Protein AF-A0A1Z4EWU9-F1 (afdb_monomer_lite)

Secondary structure (DSSP, 8-state):
---------PPPPHHHHHHHHHHHHHTT--TT-EEE-TT-SSEEEHHHHHH---TTHHHHSPPPTTHHHHHHHHHHTT--S--HHHHHHHTTSS--HHHHHHHHTTTTT----HHHHHHGGGSPPHHHHHHHHHHHHHHTT-HHHHHHHHHTT---TT------PPPSSTT---TTS--HHHHHHHHT-HHHHHHHHHTT--TTPPPTTT---HHHHHHHTT-HHHHHHHH-----

Structure (mmCIF, N/CA/C/O backbone):
data_AF-A0A1Z4EWU9-F1
#
_entry.id   AF-A0A1Z4EWU9-F1
#
loop_
_atom_site.group_PDB
_atom_site.id
_atom_site.type_symbol
_atom_site.label_atom_id
_atom_site.label_alt_id
_atom_site.label_comp_id
_atom_site.label_asym_id
_atom_site.label_entity_id
_atom_site.label_seq_id
_atom_site.pdbx_PDB_ins_code
_atom_site.Cartn_x
_atom_site.Cartn_y
_atom_site.Cartn_z
_atom_site.occupancy
_atom_site.B_iso_or_equiv
_atom_site.auth_seq_id
_atom_site.auth_comp_id
_atom_site.auth_asym_id
_atom_site.auth_atom_id
_atom_site.pdbx_PDB_model_num
ATOM 1 N N . MET A 1 1 ? 10.507 -46.509 22.678 1.00 44.03 1 MET A N 1
ATOM 2 C CA . MET A 1 1 ? 9.508 -46.161 21.649 1.00 44.03 1 MET A CA 1
ATOM 3 C C . MET A 1 1 ? 8.524 -45.184 22.282 1.00 44.03 1 MET A C 1
ATOM 5 O O . MET A 1 1 ? 7.610 -45.613 22.966 1.00 44.03 1 MET A O 1
ATOM 9 N N . VAL A 1 2 ? 8.776 -43.880 22.162 1.00 38.41 2 VAL A N 1
ATOM 10 C CA . VAL A 1 2 ? 7.806 -42.835 22.521 1.00 38.41 2 VAL A CA 1
ATOM 11 C C . VAL A 1 2 ? 7.717 -41.952 21.288 1.00 38.41 2 VAL A C 1
ATOM 13 O O . VAL A 1 2 ? 8.631 -41.185 21.001 1.00 38.41 2 VAL A O 1
ATOM 16 N N . SER A 1 3 ? 6.673 -42.182 20.496 1.00 46.88 3 SER A N 1
ATOM 17 C CA . SER A 1 3 ? 6.265 -41.274 19.433 1.00 46.88 3 SER A CA 1
ATOM 18 C C . SER A 1 3 ? 5.640 -40.072 20.131 1.00 46.88 3 SER A C 1
ATOM 20 O O . SER A 1 3 ? 4.587 -40.187 20.754 1.00 46.88 3 SER A O 1
ATOM 22 N N . ALA A 1 4 ? 6.361 -38.955 20.140 1.00 45.62 4 ALA A N 1
ATOM 23 C CA . ALA A 1 4 ? 5.780 -37.673 20.485 1.00 45.62 4 ALA A CA 1
ATOM 24 C C . ALA A 1 4 ? 5.165 -37.116 19.200 1.00 45.62 4 ALA A C 1
ATOM 26 O O . ALA A 1 4 ? 5.874 -36.559 18.362 1.00 45.62 4 ALA A O 1
ATOM 27 N N . ASP A 1 5 ? 3.855 -37.302 19.047 1.00 48.62 5 ASP A N 1
ATOM 28 C CA . ASP A 1 5 ? 3.037 -36.493 18.151 1.00 48.62 5 ASP A CA 1
ATOM 29 C C . ASP A 1 5 ? 3.131 -35.040 18.627 1.00 48.62 5 ASP A C 1
ATOM 31 O O . ASP A 1 5 ? 2.384 -34.589 19.496 1.00 48.62 5 ASP A O 1
ATOM 35 N N . VAL A 1 6 ? 4.104 -34.303 18.091 1.00 49.16 6 VAL A N 1
ATOM 36 C CA . VAL A 1 6 ? 4.103 -32.845 18.169 1.00 49.16 6 VAL A CA 1
ATOM 37 C C . VAL A 1 6 ? 2.901 -32.396 17.338 1.00 49.16 6 VAL A C 1
ATOM 39 O O . VAL A 1 6 ? 2.889 -32.648 16.130 1.00 49.16 6 VAL A O 1
ATOM 42 N N . PRO A 1 7 ? 1.875 -31.759 17.929 1.00 47.25 7 PRO A N 1
ATOM 43 C CA . PRO A 1 7 ? 0.753 -31.276 17.151 1.00 47.25 7 PRO A CA 1
ATOM 44 C C . PRO A 1 7 ? 1.293 -30.233 16.179 1.00 47.25 7 PRO A C 1
ATOM 46 O O . PRO A 1 7 ? 1.759 -29.169 16.592 1.00 47.25 7 PRO A O 1
ATOM 49 N N . VAL A 1 8 ? 1.240 -30.533 14.882 1.00 54.16 8 VAL A N 1
ATOM 50 C CA . VAL A 1 8 ? 1.407 -29.516 13.848 1.00 54.16 8 VAL A CA 1
ATOM 51 C C . VAL A 1 8 ? 0.323 -28.478 14.123 1.00 54.16 8 VAL A C 1
ATOM 53 O O . VAL A 1 8 ? -0.868 -28.777 14.004 1.00 54.16 8 VAL A O 1
ATOM 56 N N . LEU A 1 9 ? 0.722 -27.286 14.577 1.00 54.59 9 LEU A N 1
ATOM 57 C CA . LEU A 1 9 ? -0.184 -26.158 14.771 1.00 54.59 9 LEU A CA 1
ATOM 58 C C . LEU A 1 9 ? -0.939 -25.959 13.456 1.00 54.59 9 LEU A C 1
ATOM 60 O O . LEU A 1 9 ? -0.354 -25.541 12.458 1.00 54.59 9 LEU A O 1
ATOM 64 N N . ARG A 1 10 ? -2.231 -26.307 13.432 1.00 63.75 10 ARG A N 1
ATOM 65 C CA . ARG A 1 10 ? -3.073 -26.037 12.267 1.00 63.75 10 ARG A CA 1
ATOM 66 C C . ARG A 1 10 ? -3.009 -24.538 11.996 1.00 63.75 10 ARG A C 1
ATOM 68 O O . ARG A 1 10 ? -3.238 -23.744 12.911 1.00 63.75 10 ARG A O 1
ATOM 75 N N . ALA A 1 11 ? -2.700 -24.172 10.753 1.00 71.06 11 ALA A N 1
ATOM 76 C CA . ALA A 1 11 ? -2.779 -22.788 10.314 1.00 71.06 11 ALA A CA 1
ATOM 77 C C . ALA A 1 11 ? -4.170 -22.243 10.673 1.00 71.06 11 ALA A C 1
ATOM 79 O O . ALA A 1 11 ? -5.185 -22.897 10.411 1.00 71.06 11 ALA A O 1
ATOM 80 N N . ARG A 1 12 ? -4.216 -21.087 11.344 1.00 83.94 12 ARG A N 1
ATOM 81 C CA . ARG A 1 12 ? -5.490 -20.463 11.710 1.00 83.94 12 ARG A CA 1
ATOM 82 C C . ARG A 1 12 ? -6.221 -20.063 10.436 1.00 83.94 12 ARG A C 1
ATOM 84 O O . ARG A 1 12 ? -5.617 -19.515 9.521 1.00 83.94 12 ARG A O 1
ATOM 91 N N . THR A 1 13 ? -7.518 -20.331 10.393 1.00 94.62 13 THR A N 1
ATOM 92 C CA . THR A 1 13 ? -8.375 -19.889 9.288 1.00 94.62 13 THR A CA 1
ATOM 93 C C . THR A 1 13 ? -8.629 -18.385 9.365 1.00 94.62 13 THR A C 1
ATOM 95 O O . THR A 1 13 ? -8.491 -17.769 10.431 1.00 94.62 13 THR A O 1
ATOM 98 N N . GLU A 1 14 ? -9.059 -17.801 8.247 1.00 95.25 14 GLU A N 1
ATOM 99 C CA . GLU A 1 14 ? -9.525 -16.414 8.200 1.00 95.25 14 GLU A CA 1
ATOM 100 C C . GLU A 1 14 ? -10.633 -16.175 9.229 1.00 95.25 14 GLU A C 1
ATOM 102 O O . GLU A 1 14 ? -10.524 -15.276 10.060 1.00 95.25 14 GLU A O 1
ATOM 107 N N . GLN A 1 15 ? -11.640 -17.055 9.258 1.00 96.25 15 GLN A N 1
ATOM 108 C CA . GLN A 1 15 ? -12.772 -16.963 10.179 1.00 96.25 15 GLN A CA 1
ATOM 109 C C . GLN A 1 15 ? -12.328 -16.929 11.646 1.00 96.25 15 GLN A C 1
ATOM 111 O O . GLN A 1 15 ? -12.808 -16.098 12.415 1.00 96.25 15 GLN A O 1
ATOM 116 N N . GLN A 1 16 ? -11.402 -17.806 12.047 1.00 95.94 16 GLN A N 1
ATOM 117 C CA . GLN A 1 16 ? -10.886 -17.832 13.420 1.00 95.94 16 GLN A CA 1
ATOM 118 C C . GLN A 1 16 ? -10.114 -16.555 13.761 1.00 95.94 16 GLN A C 1
ATOM 120 O O . GLN A 1 16 ? -10.233 -16.034 14.869 1.00 95.94 16 GLN A O 1
ATOM 125 N N . THR A 1 17 ? -9.330 -16.052 12.810 1.00 95.69 17 THR A N 1
ATOM 126 C CA . THR A 1 17 ? -8.518 -14.846 12.990 1.00 95.69 17 THR A CA 1
ATOM 127 C C . THR A 1 17 ? -9.394 -13.602 13.117 1.00 95.69 17 THR A C 1
ATOM 129 O O . THR A 1 17 ? -9.257 -12.842 14.075 1.00 95.69 17 THR A O 1
ATOM 132 N N . VAL A 1 18 ? -10.360 -13.442 12.213 1.00 97.00 18 VAL A N 1
ATOM 133 C CA . VAL A 1 18 ? -11.346 -12.357 12.238 1.00 97.00 18 VAL A CA 1
ATOM 134 C C . VAL A 1 18 ? -12.209 -12.419 13.499 1.00 97.00 18 VAL A C 1
ATOM 136 O O . VAL A 1 18 ? -12.443 -11.387 14.125 1.00 97.00 18 VAL A O 1
ATOM 139 N N . ALA A 1 19 ? -12.653 -13.610 13.916 1.00 97.56 19 ALA A N 1
ATOM 140 C CA . ALA A 1 19 ? -13.441 -13.770 15.138 1.00 97.56 19 ALA A CA 1
ATOM 141 C C . ALA A 1 19 ? -12.664 -13.330 16.388 1.00 97.56 19 ALA A C 1
ATOM 143 O O . ALA A 1 19 ? -13.217 -12.639 17.240 1.00 97.56 19 ALA A O 1
ATOM 144 N N . ALA A 1 20 ? -11.376 -13.675 16.478 1.00 97.31 20 ALA A N 1
ATOM 145 C CA . ALA A 1 20 ? -10.524 -13.235 17.579 1.00 97.31 20 ALA A CA 1
ATOM 146 C C . ALA A 1 20 ? -10.334 -11.709 17.587 1.00 97.31 20 ALA A C 1
ATOM 148 O O . ALA A 1 20 ? -10.463 -11.088 18.640 1.00 97.31 20 ALA A O 1
ATOM 149 N N . ALA A 1 21 ? -10.084 -11.097 16.423 1.00 97.69 21 ALA A N 1
ATOM 150 C CA . ALA A 1 21 ? -9.963 -9.644 16.306 1.00 97.69 21 ALA A CA 1
ATOM 151 C C . ALA A 1 21 ? -11.253 -8.932 16.744 1.00 97.69 21 ALA A C 1
ATOM 153 O O . ALA A 1 21 ? -11.199 -8.013 17.558 1.00 97.69 21 ALA A O 1
ATOM 154 N N . ARG A 1 22 ? -12.420 -9.403 16.277 1.00 98.31 22 ARG A N 1
ATOM 155 C CA . ARG A 1 22 ? -13.728 -8.871 16.695 1.00 98.31 22 ARG A CA 1
ATOM 156 C C . ARG A 1 22 ? -13.919 -8.969 18.204 1.00 98.31 22 ARG A C 1
ATOM 158 O O . ARG A 1 22 ? -14.276 -7.969 18.808 1.00 98.31 22 ARG A O 1
ATOM 165 N N . LEU A 1 23 ? -13.607 -10.119 18.806 1.00 98.44 23 LEU A N 1
ATOM 166 C CA . LEU A 1 23 ? -13.740 -10.325 20.250 1.00 98.44 23 LEU A CA 1
ATOM 167 C C . LEU A 1 23 ? -12.883 -9.343 21.057 1.00 98.44 23 LEU A C 1
ATOM 169 O O . LEU A 1 23 ? -13.366 -8.783 22.035 1.00 98.44 23 LEU A O 1
ATOM 173 N N . LEU A 1 24 ? -11.632 -9.107 20.650 1.00 98.38 24 LEU A N 1
ATOM 174 C CA . LEU A 1 24 ? -10.756 -8.149 21.333 1.00 98.38 24 LEU A CA 1
ATOM 175 C C . LEU A 1 24 ? -11.287 -6.714 21.222 1.00 98.38 24 LEU A C 1
ATOM 177 O O . LEU A 1 24 ? -11.311 -5.991 22.214 1.00 98.38 24 LEU A O 1
ATOM 181 N N . LEU A 1 25 ? -11.746 -6.318 20.034 1.00 98.38 25 LEU A N 1
ATOM 182 C CA . LEU A 1 25 ? -12.321 -4.993 19.792 1.00 98.38 25 LEU A CA 1
ATOM 183 C C . LEU A 1 25 ? -13.650 -4.811 20.547 1.00 98.38 25 LEU A C 1
ATOM 185 O O . LEU A 1 25 ? -13.876 -3.762 21.140 1.00 98.38 25 LEU A O 1
ATOM 189 N N . ASP A 1 26 ? -14.500 -5.844 20.591 1.00 97.62 26 ASP A N 1
ATOM 190 C CA . ASP A 1 26 ? -15.744 -5.868 21.380 1.00 97.62 26 ASP A CA 1
ATOM 191 C C . ASP A 1 26 ? -15.473 -5.781 22.890 1.00 97.62 26 ASP A C 1
ATOM 193 O O . ASP A 1 26 ? -16.277 -5.226 23.635 1.00 97.62 26 ASP A O 1
ATOM 197 N N . ALA A 1 27 ? -14.319 -6.280 23.340 1.00 98.31 27 ALA A N 1
ATOM 198 C CA . ALA A 1 27 ? -13.849 -6.153 24.717 1.00 98.31 27 ALA A CA 1
ATOM 199 C C . ALA A 1 27 ? -13.158 -4.804 25.017 1.00 98.31 27 ALA A C 1
ATOM 201 O O . ALA A 1 27 ? -12.680 -4.607 26.135 1.00 98.31 27 ALA A O 1
ATOM 202 N N . GLY A 1 28 ? -13.106 -3.876 24.054 1.00 97.81 28 GLY A N 1
ATOM 203 C CA . GLY A 1 28 ? -12.578 -2.522 24.242 1.00 97.81 28 GLY A CA 1
ATOM 204 C C . GLY A 1 28 ? -11.104 -2.335 23.878 1.00 97.81 28 GLY A C 1
ATOM 205 O O . GLY A 1 28 ? -10.513 -1.333 24.278 1.00 97.81 28 GLY A O 1
ATOM 206 N N . ALA A 1 29 ? -10.490 -3.264 23.137 1.00 98.12 29 ALA A N 1
ATOM 207 C CA . ALA A 1 29 ? -9.177 -3.006 22.550 1.00 98.12 29 ALA A CA 1
ATOM 208 C C . ALA A 1 29 ? -9.251 -1.796 21.601 1.00 98.12 29 ALA A C 1
ATOM 210 O O . ALA A 1 29 ? -10.119 -1.745 20.731 1.00 98.12 29 ALA A O 1
ATOM 211 N N . ASP A 1 30 ? -8.335 -0.837 21.756 1.00 97.81 30 ASP A N 1
ATOM 212 C CA . ASP A 1 30 ? -8.266 0.341 20.886 1.00 97.81 30 ASP A CA 1
ATOM 213 C C . ASP A 1 30 ? -7.638 -0.037 19.530 1.00 97.81 30 ASP A C 1
ATOM 215 O O . ASP A 1 30 ? -6.454 -0.391 19.490 1.00 97.81 30 ASP A O 1
ATOM 219 N N . PRO A 1 31 ? -8.377 0.050 18.408 1.00 97.56 31 PRO A N 1
ATOM 220 C CA . PRO A 1 31 ? -7.832 -0.255 17.086 1.00 97.56 31 PRO A CA 1
ATOM 221 C C . PRO A 1 31 ? -6.768 0.749 16.611 1.00 97.56 31 PRO A C 1
ATOM 223 O O . PRO A 1 31 ? -6.047 0.455 15.659 1.00 97.56 31 PRO A O 1
ATOM 226 N N . ASN A 1 32 ? -6.652 1.914 17.259 1.00 97.31 32 ASN A N 1
ATOM 227 C CA . ASN A 1 32 ? -5.637 2.934 16.980 1.00 97.31 32 ASN A CA 1
ATOM 228 C C . ASN A 1 32 ? -4.419 2.836 17.906 1.00 97.31 32 ASN A C 1
ATOM 230 O O . ASN A 1 32 ? -3.507 3.669 17.812 1.00 97.31 32 ASN A O 1
ATOM 234 N N . ALA A 1 33 ? -4.381 1.840 18.797 1.00 94.69 33 ALA A N 1
ATOM 235 C CA . ALA A 1 33 ? -3.197 1.559 19.589 1.00 94.69 33 ALA A CA 1
ATOM 236 C C . ALA A 1 33 ? -1.994 1.310 18.666 1.00 94.69 33 ALA A C 1
ATOM 238 O O . ALA A 1 33 ? -2.100 0.681 17.610 1.00 94.69 33 ALA A O 1
ATOM 239 N N . GLY A 1 34 ? -0.834 1.817 19.071 1.00 91.94 34 GLY A N 1
ATOM 240 C CA . GLY A 1 34 ? 0.366 1.771 18.249 1.00 91.94 34 GLY A CA 1
ATOM 241 C C . GLY A 1 34 ? 1.630 2.117 19.022 1.00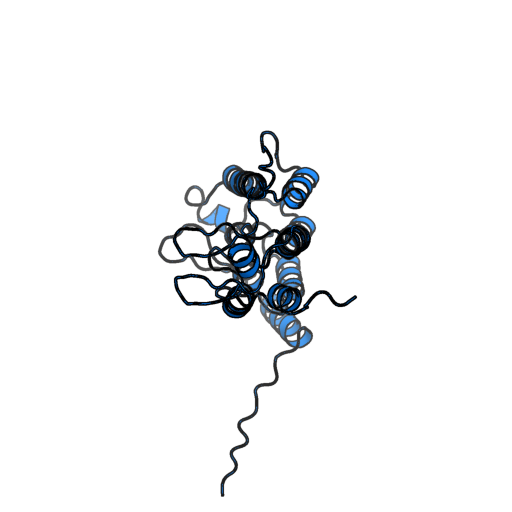 91.94 34 GLY A C 1
ATOM 242 O O . GLY A 1 34 ? 1.585 2.489 20.196 1.00 91.94 34 GLY A O 1
ATOM 243 N N . TYR A 1 35 ? 2.764 1.966 18.348 1.00 90.44 35 TYR A N 1
ATOM 244 C CA . TYR A 1 35 ? 4.099 2.102 18.919 1.00 90.44 35 TYR A CA 1
ATOM 245 C C . TYR A 1 35 ? 4.975 3.030 18.067 1.00 90.44 35 TYR A C 1
ATOM 247 O O . TYR A 1 35 ? 4.934 2.972 16.841 1.00 90.44 35 TYR A O 1
ATOM 255 N N . LEU A 1 36 ? 5.792 3.866 18.716 1.00 90.44 36 LEU A N 1
ATOM 256 C CA . LEU A 1 36 ? 6.779 4.724 18.052 1.00 90.44 36 LEU A CA 1
ATOM 257 C C . LEU A 1 36 ? 8.136 4.026 18.017 1.00 90.44 36 LEU A C 1
ATOM 259 O O . LEU A 1 36 ? 8.733 3.745 19.060 1.00 90.44 36 LEU A O 1
ATOM 263 N N . TRP A 1 37 ? 8.649 3.767 16.818 1.00 82.12 37 TRP A N 1
ATOM 264 C CA . TRP A 1 37 ? 9.915 3.064 16.653 1.00 82.12 37 TRP A CA 1
ATOM 265 C C . TRP A 1 37 ? 11.112 4.003 16.791 1.00 82.12 37 TRP A C 1
ATOM 267 O O . TRP A 1 37 ? 11.324 4.870 15.955 1.00 82.12 37 TRP A O 1
ATOM 277 N N . ARG A 1 38 ? 11.934 3.799 17.831 1.00 81.69 38 ARG A N 1
ATOM 278 C CA . ARG A 1 38 ? 13.261 4.432 18.011 1.00 81.69 38 ARG A CA 1
ATOM 279 C C . ARG A 1 38 ? 13.309 5.947 17.732 1.00 81.69 38 ARG A C 1
ATOM 281 O O . ARG A 1 38 ? 14.246 6.431 17.107 1.00 81.69 38 ARG A O 1
ATOM 288 N N . GLY A 1 39 ? 12.320 6.695 18.218 1.00 71.38 39 GLY A N 1
ATOM 289 C CA . GLY A 1 39 ? 12.277 8.154 18.066 1.00 71.38 39 GLY A CA 1
ATOM 290 C C . GLY A 1 39 ? 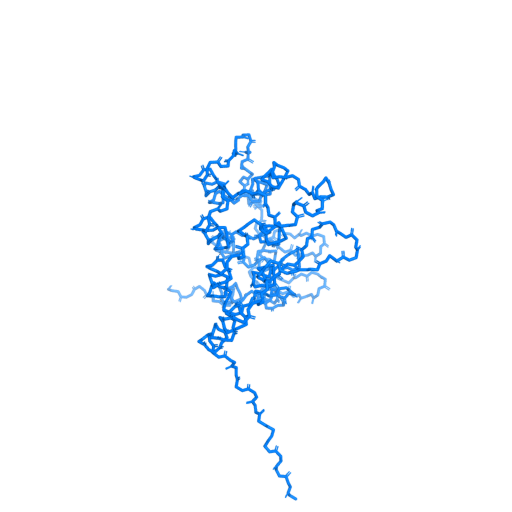11.749 8.649 16.717 1.00 71.38 39 GLY A C 1
ATOM 291 O O . GLY A 1 39 ? 11.741 9.855 16.491 1.00 71.38 39 GLY A O 1
ATOM 292 N N . LEU A 1 40 ? 11.277 7.755 15.841 1.00 79.25 40 LEU A N 1
ATOM 293 C CA . LEU A 1 40 ? 10.466 8.142 14.691 1.00 79.25 40 LEU A CA 1
ATOM 294 C C . LEU A 1 40 ? 9.125 8.701 15.172 1.00 79.25 40 LEU A C 1
ATOM 296 O O . LEU A 1 40 ? 8.534 8.193 16.127 1.00 79.25 40 LEU A O 1
ATOM 300 N N . SER A 1 41 ? 8.641 9.734 14.489 1.00 79.75 41 SER A N 1
ATOM 301 C CA . SER A 1 41 ? 7.372 10.394 14.799 1.00 79.75 41 SER A CA 1
ATOM 302 C C . SER A 1 41 ? 6.158 9.743 14.135 1.00 79.75 41 SER A C 1
ATOM 304 O O . SER A 1 41 ? 5.033 10.156 14.396 1.00 79.75 41 SER A O 1
ATOM 306 N N . THR A 1 42 ? 6.360 8.711 13.309 1.00 86.50 42 THR A N 1
ATOM 307 C CA . THR A 1 42 ? 5.263 7.963 12.683 1.00 86.50 42 THR A CA 1
ATOM 308 C C . THR A 1 42 ? 4.945 6.703 13.503 1.00 86.50 42 THR A C 1
ATOM 310 O O . THR A 1 42 ? 5.846 5.896 13.757 1.00 86.50 42 THR A O 1
ATOM 313 N N . PRO A 1 43 ? 3.693 6.522 13.959 1.00 92.56 43 PRO A N 1
ATOM 314 C CA . PRO A 1 43 ? 3.287 5.362 14.745 1.00 92.56 43 PRO A CA 1
ATOM 315 C C . PRO A 1 43 ? 3.072 4.123 13.870 1.00 92.56 43 PRO A C 1
ATOM 317 O O . PRO A 1 43 ? 2.528 4.204 12.773 1.00 92.56 43 PRO A O 1
ATOM 320 N N . PHE A 1 44 ? 3.424 2.960 14.413 1.00 94.31 44 PHE A N 1
ATOM 321 C CA . PHE A 1 44 ? 3.054 1.654 13.874 1.00 94.31 44 PHE A CA 1
ATOM 322 C C . PHE A 1 44 ? 1.793 1.173 14.592 1.00 94.31 44 PHE A C 1
ATOM 324 O O . PHE A 1 44 ? 1.852 0.877 15.789 1.00 94.31 44 PHE A O 1
ATOM 331 N N . THR A 1 45 ? 0.665 1.108 13.888 1.00 96.38 45 THR A N 1
ATOM 332 C CA . THR A 1 45 ? -0.621 0.647 14.434 1.00 96.38 45 THR A CA 1
ATOM 333 C C . THR A 1 45 ? -0.925 -0.798 14.031 1.00 96.38 45 THR A C 1
ATOM 335 O O . THR A 1 45 ? -0.160 -1.452 13.312 1.00 96.38 45 THR A O 1
ATOM 338 N N . ALA A 1 46 ? -2.082 -1.306 14.467 1.00 97.00 46 ALA A N 1
ATOM 339 C CA . ALA A 1 46 ? -2.612 -2.572 13.978 1.00 97.00 46 ALA A CA 1
ATOM 340 C C . ALA A 1 46 ? -2.796 -2.585 12.447 1.00 97.00 46 ALA A C 1
ATOM 342 O O . ALA A 1 46 ? -2.467 -3.593 11.823 1.00 97.00 46 ALA A O 1
ATOM 343 N N . LEU A 1 47 ? -3.250 -1.483 11.827 1.00 98.00 47 LEU A N 1
ATOM 344 C CA . LEU A 1 47 ? -3.370 -1.397 10.364 1.00 98.00 47 LEU A CA 1
ATOM 345 C C . LEU A 1 47 ? -2.003 -1.515 9.691 1.00 98.00 47 LEU A C 1
ATOM 347 O O . LEU A 1 47 ? -1.866 -2.300 8.754 1.00 98.00 47 LEU A O 1
ATOM 351 N N . THR A 1 48 ? -0.981 -0.841 10.226 1.00 97.19 48 THR A N 1
ATOM 352 C CA . THR A 1 48 ? 0.393 -0.943 9.716 1.00 97.19 48 THR A CA 1
ATOM 353 C C . THR A 1 48 ? 0.877 -2.392 9.675 1.00 97.19 48 THR A C 1
ATOM 355 O O . THR A 1 48 ? 1.422 -2.843 8.670 1.00 97.19 48 THR A O 1
ATOM 358 N N . GLY A 1 49 ? 0.654 -3.149 10.754 1.00 95.94 49 GLY A N 1
ATOM 359 C CA . GLY A 1 49 ? 1.040 -4.560 10.819 1.00 95.94 49 GLY A CA 1
ATOM 360 C C . GLY A 1 49 ? 0.213 -5.461 9.898 1.00 95.94 49 GLY A C 1
ATOM 361 O O . GLY A 1 49 ? 0.746 -6.404 9.318 1.00 95.94 49 GLY A O 1
ATOM 362 N N . VAL A 1 50 ? -1.082 -5.173 9.740 1.00 97.56 50 VAL A N 1
ATOM 363 C CA . VAL A 1 50 ? -1.983 -5.935 8.865 1.00 97.56 50 VAL A CA 1
ATOM 364 C C . VAL A 1 50 ? -1.609 -5.750 7.395 1.00 97.56 50 VAL A C 1
ATOM 366 O O . VAL A 1 50 ? -1.477 -6.737 6.667 1.00 97.56 50 VAL A O 1
ATOM 369 N N . PHE A 1 51 ? -1.413 -4.504 6.963 1.00 97.75 51 PHE A N 1
ATOM 370 C CA . PHE A 1 51 ? -1.043 -4.196 5.586 1.00 97.75 51 PHE A CA 1
ATOM 371 C C . PHE A 1 51 ? 0.411 -4.524 5.267 1.00 97.75 51 PHE A C 1
ATOM 373 O O . PHE A 1 51 ? 0.688 -4.816 4.105 1.00 97.75 51 PHE A O 1
ATOM 380 N N . GLY A 1 52 ? 1.296 -4.522 6.267 1.00 95.50 52 GLY A N 1
ATOM 381 C CA . GLY A 1 52 ? 2.693 -4.920 6.138 1.00 95.50 52 GLY A CA 1
ATOM 382 C C . GLY A 1 52 ? 3.469 -4.110 5.099 1.00 95.50 52 GLY A C 1
ATOM 383 O O . GLY A 1 52 ? 3.152 -2.958 4.810 1.00 95.50 52 GLY A O 1
ATOM 384 N N . GLU A 1 53 ? 4.485 -4.758 4.539 1.00 93.88 53 GLU A N 1
ATOM 385 C CA . GLU A 1 53 ? 5.456 -4.232 3.577 1.00 93.88 53 GLU A CA 1
ATOM 386 C C . GLU A 1 53 ? 6.233 -3.012 4.085 1.00 93.88 53 GLU A C 1
ATOM 388 O O . GLU A 1 53 ? 6.292 -2.731 5.284 1.00 93.88 53 GLU A O 1
ATOM 393 N N . GLY A 1 54 ? 6.903 -2.347 3.153 1.00 90.81 54 GLY A N 1
ATOM 394 C CA . GLY A 1 54 ? 7.864 -1.283 3.362 1.00 90.81 54 GLY A CA 1
ATOM 395 C C . GLY A 1 54 ? 8.993 -1.401 2.349 1.00 90.81 54 GLY A C 1
ATOM 396 O O . GLY A 1 54 ? 8.934 -2.187 1.399 1.00 90.81 54 GLY A O 1
ATOM 397 N N . GLU A 1 55 ? 10.057 -0.638 2.569 1.00 88.12 55 GLU A N 1
ATOM 398 C CA . GLU A 1 55 ? 11.221 -0.577 1.673 1.00 88.12 55 GLU A CA 1
ATOM 399 C C . GLU A 1 55 ? 11.868 -1.949 1.424 1.00 88.12 55 GLU A C 1
ATOM 401 O O . GLU A 1 55 ? 12.493 -2.183 0.393 1.00 88.12 55 GLU A O 1
ATOM 406 N N . GLN A 1 56 ? 11.713 -2.879 2.372 1.00 80.19 56 GLN A N 1
ATOM 407 C CA . GLN A 1 56 ? 12.290 -4.222 2.307 1.00 80.19 56 GLN A CA 1
ATOM 408 C C . GLN A 1 56 ? 11.363 -5.248 1.627 1.00 80.19 56 GLN A C 1
ATOM 410 O O . GLN A 1 56 ? 11.727 -6.419 1.511 1.00 80.19 56 GLN A O 1
ATOM 415 N N . GLY A 1 57 ? 10.182 -4.819 1.169 1.00 79.25 57 GLY A N 1
ATOM 416 C CA . GLY A 1 57 ? 9.249 -5.613 0.374 1.00 79.25 57 GLY A CA 1
ATOM 417 C C . GLY A 1 57 ? 8.517 -6.738 1.129 1.00 79.25 57 GLY A C 1
ATOM 418 O O . GLY A 1 57 ? 8.769 -6.989 2.313 1.00 79.25 57 GLY A O 1
ATOM 419 N N . PRO A 1 58 ? 7.614 -7.454 0.430 1.00 80.75 58 PRO A N 1
ATOM 420 C CA . PRO A 1 58 ? 6.723 -8.458 1.023 1.00 80.75 58 PRO A CA 1
ATOM 421 C C . PRO A 1 58 ? 7.448 -9.692 1.577 1.00 80.75 58 PRO A C 1
ATOM 423 O O . PRO A 1 58 ? 6.890 -10.398 2.408 1.00 80.75 58 PRO A O 1
ATOM 426 N N . GLY A 1 59 ? 8.692 -9.955 1.172 1.00 76.81 59 GLY A N 1
ATOM 427 C CA . GLY A 1 59 ? 9.477 -11.062 1.719 1.00 76.81 59 GLY A CA 1
ATOM 428 C C . GLY A 1 59 ? 9.941 -10.838 3.160 1.00 76.81 59 GLY A C 1
ATOM 429 O O . GLY A 1 59 ? 9.850 -11.731 4.000 1.00 76.81 59 GLY A O 1
ATOM 430 N N . ARG A 1 60 ? 10.442 -9.634 3.465 1.00 82.00 60 ARG A N 1
ATOM 431 C CA . ARG A 1 60 ? 10.935 -9.285 4.810 1.00 82.00 60 ARG A CA 1
ATOM 432 C C . ARG A 1 60 ? 9.856 -8.707 5.707 1.00 82.00 60 ARG A C 1
ATOM 434 O O . ARG A 1 60 ? 9.940 -8.833 6.926 1.00 82.00 60 ARG A O 1
ATOM 441 N N . GLN A 1 61 ? 8.877 -8.050 5.105 1.00 87.94 61 GLN A N 1
ATOM 442 C CA . GLN A 1 61 ? 7.779 -7.383 5.787 1.00 87.94 61 GLN A CA 1
ATOM 443 C C . GLN A 1 61 ? 6.471 -7.886 5.161 1.00 87.94 61 GLN A C 1
ATOM 445 O O . GLN A 1 61 ? 5.792 -7.133 4.473 1.00 87.94 61 GLN A O 1
ATOM 450 N N . PRO A 1 62 ? 6.119 -9.174 5.303 1.00 90.62 62 PRO A N 1
ATOM 451 C CA . PRO A 1 62 ? 4.924 -9.708 4.666 1.00 90.62 62 PRO A CA 1
ATOM 452 C C . PRO A 1 62 ? 3.663 -9.050 5.217 1.00 90.62 62 PRO A C 1
ATOM 454 O O . PRO A 1 62 ? 3.566 -8.731 6.404 1.00 90.62 62 PRO A O 1
ATOM 457 N N . ARG A 1 63 ? 2.667 -8.908 4.344 1.00 94.25 63 ARG A N 1
ATOM 458 C CA . ARG A 1 63 ? 1.295 -8.600 4.754 1.00 94.25 63 ARG A CA 1
ATOM 459 C C . ARG A 1 63 ? 0.762 -9.725 5.629 1.00 94.25 63 ARG A C 1
ATOM 461 O O . ARG A 1 63 ? 1.168 -10.883 5.491 1.00 94.25 63 ARG A O 1
ATOM 468 N N . HIS A 1 64 ? -0.225 -9.421 6.462 1.00 95.88 64 HIS A N 1
ATOM 469 C CA . HIS A 1 64 ? -0.977 -10.482 7.112 1.00 95.88 64 HIS A CA 1
ATOM 470 C C . HIS A 1 64 ? -1.703 -11.347 6.049 1.00 95.88 64 HIS A C 1
ATOM 472 O O . HIS A 1 64 ? -2.301 -10.785 5.132 1.00 95.88 64 HIS A O 1
ATOM 478 N N . PRO A 1 65 ? -1.732 -12.693 6.152 1.00 94.00 65 PRO A N 1
ATOM 479 C CA . PRO A 1 65 ? -2.384 -13.557 5.152 1.00 94.00 65 PRO A CA 1
ATOM 480 C C . PRO A 1 65 ? -3.871 -13.256 4.910 1.00 94.00 65 PRO A C 1
ATOM 482 O O . PRO A 1 65 ? -4.404 -13.535 3.845 1.00 94.00 65 PRO A O 1
ATOM 485 N N . PHE A 1 66 ? -4.527 -12.672 5.912 1.00 96.62 66 PHE A N 1
ATOM 486 C CA . PHE A 1 66 ? -5.923 -12.221 5.878 1.00 96.62 66 PHE A CA 1
ATOM 487 C C . PHE A 1 66 ? -6.022 -10.689 5.957 1.00 96.62 66 PHE A C 1
ATOM 489 O O . PHE A 1 66 ? -6.832 -10.163 6.721 1.00 96.62 66 PHE A O 1
ATOM 496 N N . ALA A 1 67 ? -5.116 -9.976 5.276 1.00 96.69 67 ALA A N 1
ATOM 497 C CA . ALA A 1 67 ? -4.953 -8.530 5.425 1.00 96.69 67 ALA A CA 1
ATOM 498 C C . ALA A 1 67 ? -6.247 -7.755 5.165 1.00 96.69 67 ALA A C 1
ATOM 500 O O . ALA A 1 67 ? -6.636 -6.945 5.999 1.00 96.69 67 ALA A O 1
ATOM 501 N N . GLU A 1 68 ? -6.931 -8.043 4.057 1.00 97.31 68 GLU A N 1
ATOM 502 C CA . GLU A 1 68 ? -8.182 -7.375 3.688 1.00 97.31 68 GLU A CA 1
ATOM 503 C C . GLU A 1 68 ? -9.243 -7.547 4.782 1.00 97.31 68 GLU A C 1
ATOM 505 O O . GLU A 1 68 ? -9.671 -6.568 5.388 1.00 97.31 68 GLU A O 1
ATOM 510 N N . ALA A 1 69 ? -9.574 -8.792 5.136 1.00 98.06 69 ALA A N 1
ATOM 511 C CA . ALA A 1 69 ? -10.595 -9.086 6.138 1.00 98.06 69 ALA A CA 1
ATOM 512 C C . ALA A 1 69 ? -10.284 -8.473 7.518 1.00 98.06 69 ALA A C 1
ATOM 514 O O . ALA A 1 69 ? -11.183 -7.963 8.192 1.00 98.06 69 ALA A O 1
ATOM 515 N N . LEU A 1 70 ? -9.019 -8.496 7.953 1.00 98.25 70 LEU A N 1
ATOM 516 C CA . LEU A 1 70 ? -8.615 -7.876 9.218 1.00 98.25 70 LEU A CA 1
ATOM 517 C C . LEU A 1 70 ? -8.654 -6.350 9.166 1.00 98.25 70 LEU A C 1
ATOM 519 O O . LEU A 1 70 ? -9.153 -5.736 10.110 1.00 98.25 70 LEU A O 1
ATOM 523 N N . ALA A 1 71 ? -8.157 -5.737 8.092 1.00 98.56 71 ALA A N 1
ATOM 524 C CA . ALA A 1 71 ? -8.186 -4.290 7.926 1.00 98.56 71 ALA A CA 1
ATOM 525 C C . ALA A 1 71 ? -9.632 -3.783 7.885 1.00 98.56 71 ALA A C 1
ATOM 527 O O . ALA A 1 71 ? -9.959 -2.836 8.596 1.00 98.56 71 ALA A O 1
ATOM 528 N N . THR A 1 72 ? -10.526 -4.469 7.165 1.00 98.69 72 THR A N 1
ATOM 529 C CA . THR A 1 72 ? -11.961 -4.157 7.153 1.00 98.69 72 THR A CA 1
ATOM 530 C C . THR A 1 72 ? -12.555 -4.196 8.560 1.00 98.69 72 THR A C 1
ATOM 532 O O . THR A 1 72 ? -13.276 -3.280 8.946 1.00 98.69 72 THR A O 1
ATOM 535 N N . VAL A 1 73 ? -12.244 -5.222 9.363 1.00 98.50 73 VAL A N 1
ATOM 536 C CA . VAL A 1 73 ? -12.725 -5.314 10.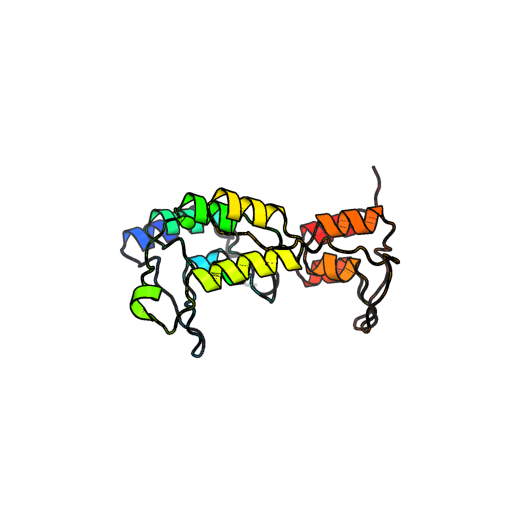753 1.00 98.50 73 VAL A CA 1
ATOM 537 C C . VAL A 1 73 ? -12.197 -4.158 11.598 1.00 98.50 73 VAL A C 1
ATOM 539 O O . VAL A 1 73 ? -12.968 -3.556 12.339 1.00 98.50 73 VAL A O 1
ATOM 542 N N . LEU A 1 74 ? -10.908 -3.837 11.491 1.00 98.69 74 LEU A N 1
ATOM 543 C CA . LEU A 1 74 ? -10.291 -2.736 12.229 1.00 98.69 74 LEU A CA 1
ATOM 544 C C . LEU A 1 74 ? -10.950 -1.396 11.874 1.00 98.69 74 LEU A C 1
ATOM 546 O O . LEU A 1 74 ? -11.388 -0.679 12.773 1.00 98.69 74 LEU A O 1
ATOM 550 N N . LEU A 1 75 ? -11.103 -1.095 10.582 1.00 98.62 75 LEU A N 1
ATOM 551 C CA . LEU A 1 75 ? -11.733 0.135 10.088 1.00 98.62 75 LEU A CA 1
ATOM 552 C C . LEU A 1 75 ? -13.206 0.230 10.518 1.00 98.62 75 LEU A C 1
ATOM 554 O O . LEU A 1 75 ? -13.631 1.251 11.052 1.00 98.62 75 LEU A O 1
ATOM 558 N N . GLN A 1 76 ? -13.975 -0.861 10.402 1.00 97.94 76 GLN A N 1
ATOM 559 C CA . GLN A 1 76 ? -15.364 -0.935 10.888 1.00 97.94 76 GLN A CA 1
ATOM 560 C C . GLN A 1 76 ? -15.497 -0.716 12.401 1.00 97.94 76 GLN A C 1
ATOM 562 O O . GLN A 1 76 ? -16.580 -0.386 12.883 1.00 97.94 76 GLN A O 1
ATOM 567 N N . ARG A 1 77 ? -14.422 -0.939 13.162 1.00 98.06 77 ARG A N 1
ATOM 568 C CA . ARG A 1 77 ? -14.389 -0.791 14.621 1.00 98.06 77 ARG A CA 1
ATOM 569 C C . ARG A 1 77 ? -13.660 0.468 15.082 1.00 98.06 77 ARG A C 1
ATOM 571 O O . ARG A 1 77 ? -13.440 0.617 16.278 1.00 98.06 77 ARG A O 1
ATOM 578 N N . GLY A 1 78 ? -13.357 1.386 14.165 1.00 97.56 78 GLY A N 1
ATOM 579 C CA . GLY A 1 78 ? -12.843 2.715 14.490 1.00 97.56 78 GLY A CA 1
ATOM 580 C C . GLY A 1 78 ? -11.333 2.876 14.346 1.00 97.56 78 GLY A C 1
ATOM 581 O O . GLY A 1 78 ? -10.803 3.876 14.829 1.00 97.56 78 GLY A O 1
ATOM 582 N N . ALA A 1 79 ? -10.629 1.943 13.694 1.00 98.44 79 ALA A N 1
ATOM 583 C CA . ALA A 1 79 ? -9.290 2.246 13.197 1.00 98.44 79 ALA A CA 1
ATOM 584 C C . ALA A 1 79 ? -9.386 3.436 12.243 1.00 98.44 79 ALA A C 1
ATOM 586 O O . ALA A 1 79 ? -10.228 3.458 11.344 1.00 98.44 79 ALA A O 1
ATOM 587 N N . HIS A 1 80 ? -8.540 4.431 12.453 1.00 98.25 80 HIS A N 1
ATOM 588 C CA . HIS A 1 80 ? -8.533 5.615 11.624 1.00 98.25 80 HIS A CA 1
ATOM 589 C C . HIS A 1 80 ? -7.963 5.258 10.241 1.00 98.25 80 HIS A C 1
ATOM 591 O O . HIS A 1 80 ? -6.883 4.668 10.179 1.00 98.25 80 HIS A O 1
ATOM 597 N N . PRO A 1 81 ? -8.629 5.617 9.126 1.00 98.06 81 PRO A N 1
ATOM 598 C CA . PRO A 1 81 ? -8.173 5.231 7.786 1.00 98.06 81 PRO A CA 1
ATOM 599 C C . PRO A 1 81 ? -6.844 5.895 7.404 1.00 98.06 81 PRO A C 1
ATOM 601 O O . PRO A 1 81 ? -6.146 5.455 6.497 1.00 98.06 81 PRO A O 1
ATOM 604 N N . VAL A 1 82 ? -6.467 6.956 8.111 1.00 96.69 82 VAL A N 1
ATOM 605 C CA . VAL A 1 82 ? -5.220 7.677 7.863 1.00 96.69 82 VAL A CA 1
ATOM 606 C C . VAL A 1 82 ? -4.131 7.097 8.749 1.00 96.69 82 VAL A C 1
ATOM 608 O O . VAL A 1 82 ? -3.788 7.646 9.796 1.00 96.69 82 VAL A O 1
ATOM 611 N N . ASP A 1 83 ? -3.602 5.971 8.299 1.00 96.44 83 ASP A N 1
ATOM 612 C CA . ASP A 1 83 ? -2.435 5.327 8.877 1.00 96.44 83 ASP A CA 1
ATOM 613 C C . ASP A 1 83 ? -1.196 5.681 8.042 1.00 96.44 83 ASP A C 1
ATOM 615 O O . ASP A 1 83 ? -0.928 5.074 7.005 1.00 96.44 83 ASP A O 1
ATOM 619 N N . GLN A 1 84 ? -0.454 6.710 8.465 1.00 94.56 84 GLN A N 1
ATOM 620 C CA . GLN A 1 84 ? 0.680 7.245 7.695 1.00 94.56 84 GLN A CA 1
ATOM 621 C C . GLN A 1 84 ? 1.753 6.187 7.409 1.00 94.56 84 GLN A C 1
ATOM 623 O O . GLN A 1 84 ? 2.309 6.162 6.311 1.00 94.56 84 GLN A O 1
ATOM 628 N N . GLN A 1 85 ? 2.016 5.283 8.360 1.00 95.75 85 GLN A N 1
ATOM 629 C CA . GLN A 1 85 ? 3.010 4.232 8.162 1.00 95.75 85 GLN A CA 1
ATOM 630 C C . GLN A 1 85 ? 2.540 3.177 7.153 1.00 95.75 85 GLN A C 1
ATOM 632 O O . GLN A 1 85 ? 3.349 2.729 6.348 1.00 95.75 85 GLN A O 1
ATOM 637 N N . THR A 1 86 ? 1.253 2.808 7.136 1.00 97.19 86 THR A N 1
ATOM 638 C CA . THR A 1 86 ? 0.663 1.963 6.080 1.00 97.19 86 THR A CA 1
ATOM 639 C C . THR A 1 86 ? 0.829 2.613 4.716 1.00 97.19 86 THR A C 1
ATOM 641 O O . THR A 1 86 ? 1.316 1.972 3.788 1.00 97.19 86 THR A O 1
ATOM 644 N N . LEU A 1 87 ? 0.439 3.886 4.606 1.00 97.50 87 LEU A N 1
ATOM 645 C CA . LEU A 1 87 ? 0.512 4.646 3.363 1.00 97.50 87 LEU A CA 1
ATOM 646 C C . LEU A 1 87 ? 1.958 4.693 2.852 1.00 97.50 87 LEU A C 1
ATOM 648 O O . LEU A 1 87 ? 2.206 4.380 1.690 1.00 97.50 87 LEU A O 1
ATOM 652 N N . TYR A 1 88 ? 2.921 4.988 3.725 1.00 96.19 88 TYR A N 1
ATOM 653 C CA . TYR A 1 88 ? 4.342 4.924 3.386 1.00 96.19 88 TYR A CA 1
ATOM 654 C C . TYR A 1 88 ? 4.775 3.516 2.957 1.00 96.19 88 TYR A C 1
ATOM 656 O O . TYR A 1 88 ? 5.348 3.338 1.889 1.00 96.19 88 TYR A O 1
ATOM 664 N N . ASN A 1 89 ? 4.480 2.492 3.760 1.00 96.12 89 ASN A N 1
ATOM 665 C CA . ASN A 1 89 ? 4.966 1.134 3.520 1.00 96.12 89 ASN A CA 1
ATOM 666 C C . ASN A 1 89 ? 4.488 0.548 2.194 1.00 96.12 89 ASN A C 1
ATOM 668 O O . ASN A 1 89 ? 5.185 -0.254 1.573 1.00 96.12 89 ASN A O 1
ATOM 672 N N . ARG A 1 90 ? 3.285 0.926 1.774 1.00 96.81 90 ARG A N 1
ATOM 673 C CA . ARG A 1 90 ? 2.616 0.336 0.620 1.00 96.81 90 ARG A CA 1
ATOM 674 C C . ARG A 1 90 ? 2.776 1.145 -0.662 1.00 96.81 90 ARG A C 1
ATOM 676 O O . ARG A 1 90 ? 2.377 0.670 -1.721 1.00 96.81 90 ARG A O 1
ATOM 683 N N . MET A 1 91 ? 3.450 2.296 -0.608 1.00 95.56 91 MET A N 1
ATOM 684 C CA . MET A 1 91 ? 3.705 3.100 -1.804 1.00 95.56 91 MET A CA 1
ATOM 685 C C . MET A 1 91 ? 4.757 2.477 -2.740 1.00 95.56 91 MET A C 1
ATOM 687 O O . MET A 1 91 ? 4.732 2.720 -3.941 1.00 95.56 91 MET A O 1
ATOM 691 N N . PHE A 1 92 ? 5.659 1.628 -2.239 1.00 91.00 92 PHE A N 1
ATOM 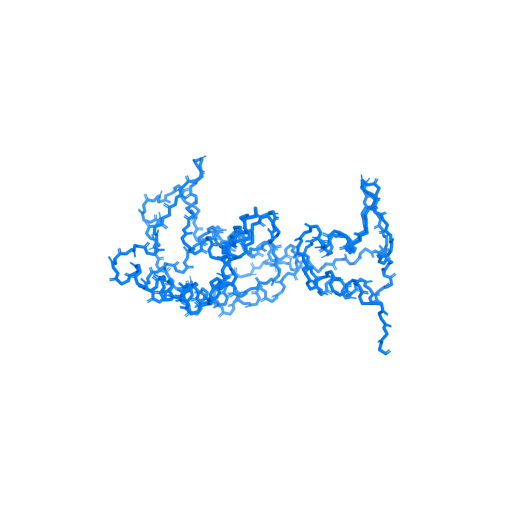692 C CA . PHE A 1 92 ? 6.813 1.122 -3.004 1.00 91.00 92 PHE A CA 1
ATOM 693 C C . PHE A 1 92 ? 6.468 0.162 -4.160 1.00 91.00 92 PHE A C 1
ATOM 695 O O . PHE A 1 92 ? 7.340 -0.174 -4.966 1.00 91.00 92 PHE A O 1
ATOM 702 N N . ARG A 1 93 ? 5.223 -0.318 -4.243 1.00 89.00 93 ARG A N 1
ATOM 703 C CA . ARG A 1 93 ? 4.756 -1.313 -5.224 1.00 89.00 93 ARG A CA 1
ATOM 704 C C . ARG A 1 93 ? 3.461 -0.845 -5.890 1.00 89.00 93 ARG A C 1
ATOM 706 O O . ARG A 1 93 ? 2.758 -0.056 -5.271 1.00 89.00 93 ARG A O 1
ATOM 713 N N . PRO A 1 94 ? 3.121 -1.334 -7.097 1.00 87.31 94 PRO A N 1
ATOM 714 C CA . PRO A 1 94 ? 1.944 -0.868 -7.841 1.00 87.31 94 PRO A CA 1
ATOM 715 C C . PRO A 1 94 ? 0.598 -1.327 -7.257 1.00 87.31 94 PRO A C 1
ATOM 717 O O . PRO A 1 94 ? -0.446 -0.903 -7.729 1.00 87.31 94 PRO A O 1
ATOM 720 N N . ASP A 1 95 ? 0.588 -2.219 -6.262 1.00 90.19 95 ASP A N 1
ATOM 721 C CA . ASP A 1 95 ? -0.659 -2.722 -5.687 1.00 90.19 95 ASP A CA 1
ATOM 722 C C . ASP A 1 95 ? -1.342 -1.695 -4.760 1.00 90.19 95 ASP A C 1
ATOM 724 O O . ASP A 1 95 ? -0.854 -1.371 -3.673 1.00 90.19 95 ASP A O 1
ATOM 728 N N . ASP A 1 96 ? -2.535 -1.268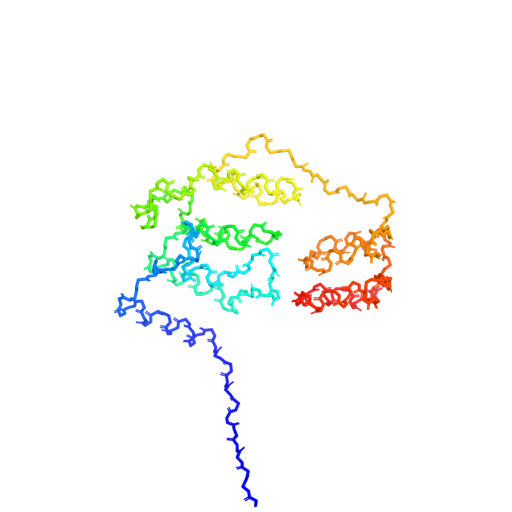 -5.170 1.00 96.75 96 ASP A N 1
ATOM 729 C CA . ASP A 1 96 ? -3.340 -0.231 -4.516 1.00 96.75 96 ASP A CA 1
ATOM 730 C C . ASP A 1 96 ? -4.489 -0.758 -3.654 1.00 96.75 96 ASP A C 1
ATOM 732 O O . ASP A 1 96 ? -5.274 0.024 -3.125 1.00 96.75 96 ASP A O 1
ATOM 736 N N . SER A 1 97 ? -4.556 -2.072 -3.416 1.00 96.19 97 SER A N 1
ATOM 737 C CA . SER A 1 97 ? -5.614 -2.700 -2.601 1.00 96.19 97 SER A CA 1
ATOM 738 C C . SER A 1 97 ? -5.801 -2.060 -1.216 1.00 96.19 97 SER A C 1
ATOM 740 O O . SER A 1 97 ? -6.916 -1.968 -0.704 1.00 96.19 97 SER A O 1
ATOM 742 N N . HIS A 1 98 ? -4.712 -1.586 -0.606 1.00 98.06 98 HIS A N 1
ATOM 743 C CA . HIS A 1 98 ? -4.761 -0.857 0.657 1.00 98.06 98 HIS A CA 1
ATOM 744 C C . HIS A 1 98 ? -5.400 0.534 0.507 1.00 98.06 98 HIS A C 1
ATOM 746 O O . HIS A 1 98 ? -6.238 0.889 1.328 1.00 98.06 98 HIS A O 1
ATOM 752 N N . LEU A 1 99 ? -5.049 1.304 -0.532 1.00 98.56 99 LEU A N 1
ATOM 753 C CA . LEU A 1 99 ? -5.635 2.623 -0.792 1.00 98.56 99 LEU A CA 1
ATOM 754 C C . LEU A 1 99 ? -7.126 2.505 -1.074 1.00 98.56 99 LEU A C 1
ATOM 756 O O . LEU A 1 99 ? -7.897 3.230 -0.459 1.00 98.56 99 LEU A O 1
ATOM 760 N N . GLU A 1 100 ? -7.528 1.565 -1.930 1.00 98.56 100 GLU A N 1
ATOM 761 C CA . GLU A 1 100 ? -8.938 1.298 -2.246 1.00 98.56 100 GLU A CA 1
ATOM 762 C C . GLU A 1 100 ? -9.754 1.052 -0.968 1.00 98.56 100 GLU A C 1
ATOM 764 O O . GLU A 1 100 ? -10.780 1.695 -0.730 1.00 98.56 100 GLU A O 1
ATOM 769 N N . LEU A 1 101 ? -9.257 0.183 -0.080 1.00 98.62 101 LEU A N 1
ATOM 770 C CA . LEU A 1 101 ? -9.934 -0.106 1.182 1.00 98.62 101 LEU A CA 1
ATOM 771 C C . LEU A 1 101 ? -9.958 1.111 2.120 1.00 98.62 101 LEU A C 1
ATOM 773 O O . LEU A 1 101 ? -10.990 1.409 2.719 1.00 98.62 101 LEU A O 1
ATOM 777 N N . LEU A 1 102 ? -8.845 1.830 2.262 1.00 98.69 102 LEU A N 1
ATOM 778 C CA . LEU A 1 102 ? -8.785 3.012 3.124 1.00 98.69 102 LEU A CA 1
ATOM 779 C C . LEU A 1 102 ? -9.698 4.138 2.602 1.00 98.69 102 LEU A C 1
ATOM 781 O O . LEU A 1 102 ? -10.394 4.774 3.396 1.00 98.69 102 LEU A O 1
ATOM 785 N N . PHE A 1 103 ? -9.764 4.356 1.285 1.00 98.69 103 PHE A N 1
ATOM 786 C CA . PHE A 1 103 ? -10.691 5.300 0.657 1.00 98.69 103 PHE A CA 1
ATOM 787 C C . PHE A 1 103 ? -12.150 4.899 0.859 1.00 98.69 103 PHE A C 1
ATOM 789 O O . PHE A 1 103 ? -12.953 5.752 1.240 1.00 98.69 103 PHE A O 1
ATOM 796 N N . ALA A 1 104 ? -12.486 3.612 0.726 1.00 98.31 104 ALA A N 1
ATOM 797 C CA . ALA A 1 104 ? -13.821 3.099 1.044 1.00 98.31 104 ALA A CA 1
ATOM 798 C C . ALA A 1 104 ? -14.231 3.352 2.511 1.00 98.31 104 ALA A C 1
ATOM 800 O O . ALA A 1 104 ? -15.419 3.399 2.828 1.00 98.31 104 ALA A O 1
ATOM 801 N N . HIS A 1 105 ? -13.253 3.558 3.397 1.00 98.44 105 HIS A N 1
ATOM 802 C CA . HIS A 1 105 ? -13.439 3.902 4.805 1.00 98.44 105 HIS A CA 1
ATOM 803 C C . HIS A 1 105 ? -13.158 5.381 5.133 1.00 98.44 105 HIS A C 1
ATOM 805 O O . HIS A 1 105 ? -12.987 5.732 6.300 1.00 98.44 105 HIS A O 1
ATOM 811 N N . GLY A 1 106 ? -13.163 6.263 4.129 1.00 97.81 106 GLY A N 1
ATOM 812 C CA . GLY A 1 106 ? -13.152 7.715 4.323 1.00 97.81 106 GLY A CA 1
ATOM 813 C C . GLY A 1 106 ? -11.768 8.353 4.428 1.00 97.81 106 GLY A C 1
ATOM 814 O O . GLY A 1 106 ? -11.659 9.437 4.985 1.00 97.81 106 GLY A O 1
ATOM 815 N N . LEU A 1 107 ? -10.708 7.724 3.904 1.00 98.25 107 LEU A N 1
ATOM 816 C CA . LEU A 1 107 ? -9.339 8.268 3.925 1.00 98.25 107 LEU A CA 1
ATOM 817 C C . LEU A 1 107 ? -9.230 9.724 3.431 1.00 98.25 107 LEU A C 1
ATOM 819 O O . LEU A 1 107 ? -8.486 10.502 4.029 1.00 98.25 107 LEU A O 1
ATOM 823 N N . ALA A 1 108 ? -9.952 10.082 2.364 1.00 96.44 108 ALA A N 1
ATOM 824 C CA . ALA A 1 108 ? -9.886 11.412 1.750 1.00 96.44 108 ALA A CA 1
ATOM 825 C C . ALA A 1 108 ? -10.425 12.517 2.676 1.00 96.44 108 ALA A C 1
ATOM 827 O O . ALA A 1 108 ? -9.782 13.551 2.846 1.00 96.44 108 ALA A O 1
ATOM 828 N N . ASP A 1 109 ? -11.562 12.255 3.323 1.00 95.00 109 ASP A N 1
ATOM 829 C CA . ASP A 1 109 ? -12.307 13.237 4.121 1.00 95.00 109 ASP A CA 1
ATOM 830 C C . ASP A 1 109 ? -12.091 13.077 5.635 1.00 95.00 109 ASP A C 1
ATOM 832 O O . ASP A 1 109 ? -12.706 13.772 6.448 1.00 95.00 109 ASP A O 1
ATOM 836 N N . ALA A 1 110 ? -11.241 12.132 6.042 1.00 96.25 110 ALA A N 1
ATOM 837 C CA . ALA A 1 110 ? -10.996 11.840 7.443 1.00 96.25 110 ALA A CA 1
ATOM 838 C C . ALA A 1 110 ? -10.375 13.039 8.169 1.00 96.25 110 ALA A C 1
ATOM 840 O O . ALA A 1 110 ? -9.393 13.634 7.714 1.00 96.25 110 ALA A O 1
ATOM 841 N N . GLY A 1 111 ? -10.912 13.328 9.356 1.00 95.31 111 GLY A N 1
ATOM 842 C CA . GLY A 1 111 ? -10.362 14.322 10.272 1.00 95.31 111 GLY A CA 1
ATOM 843 C C . GLY A 1 111 ? -8.979 13.946 10.819 1.00 95.31 111 GLY A C 1
ATOM 844 O O . GLY A 1 111 ? -8.298 13.040 10.331 1.00 95.31 111 GLY A O 1
ATOM 845 N N . ALA A 1 112 ? -8.552 14.667 11.857 1.00 94.44 112 ALA A N 1
ATOM 846 C CA . ALA A 1 112 ? -7.296 14.372 12.536 1.00 94.44 112 ALA A CA 1
ATOM 847 C C . ALA A 1 112 ? -7.376 13.019 13.259 1.00 94.44 112 ALA A C 1
ATOM 849 O O . ALA A 1 112 ? -8.263 12.786 14.083 1.00 94.44 112 ALA A O 1
ATOM 850 N N . SER A 1 113 ? -6.415 12.146 12.975 1.00 94.00 113 SER A N 1
ATOM 851 C CA . SER A 1 113 ? -6.244 10.874 13.666 1.00 94.00 113 SER A CA 1
ATOM 852 C C . SER A 1 113 ? -5.857 11.086 15.137 1.00 94.00 113 SER A C 1
ATOM 854 O O . SER A 1 113 ? -5.284 12.123 15.492 1.00 94.00 113 SER A O 1
ATOM 856 N N . PRO A 1 114 ? -6.070 10.085 16.014 1.00 94.69 114 PRO A N 1
ATOM 857 C CA . PRO A 1 114 ? -5.618 10.154 17.406 1.00 94.69 114 PRO A CA 1
ATOM 858 C C . PRO A 1 114 ? -4.121 10.457 17.557 1.00 94.69 114 PRO A C 1
ATOM 860 O O . PRO A 1 114 ? -3.705 11.046 18.554 1.00 94.69 114 PRO A O 1
ATOM 863 N N . TRP A 1 115 ? -3.308 10.057 16.578 1.00 94.38 115 TRP A N 1
ATOM 864 C CA . TRP A 1 115 ? -1.869 10.296 16.578 1.00 94.38 115 TRP A CA 1
ATOM 865 C C . TRP A 1 115 ? -1.506 11.704 16.126 1.00 94.38 115 TRP A C 1
ATOM 867 O O . TRP A 1 115 ? -0.678 12.329 16.783 1.00 94.38 115 TRP A O 1
ATOM 877 N N . GLU A 1 116 ? -2.179 12.243 15.107 1.00 94.38 116 GLU A N 1
ATOM 878 C CA . GLU A 1 116 ? -2.019 13.649 14.711 1.00 94.38 116 GLU A CA 1
ATOM 879 C C . GLU A 1 116 ? -2.368 14.586 15.870 1.00 94.38 116 GLU A C 1
ATOM 881 O O . GLU A 1 116 ? -1.633 15.527 16.152 1.00 94.38 116 GLU A O 1
ATOM 886 N N . LEU A 1 117 ? -3.432 14.278 16.617 1.00 94.31 117 LEU A N 1
ATOM 887 C CA . LEU A 1 117 ? -3.806 15.036 17.814 1.00 94.31 117 LEU A CA 1
ATOM 888 C C . LEU A 1 117 ? -2.777 14.915 18.948 1.00 94.31 117 LEU A C 1
ATOM 890 O O . LEU A 1 117 ? -2.593 15.856 19.716 1.00 94.31 117 LEU A O 1
ATOM 894 N N . ARG A 1 118 ? -2.119 13.756 19.081 1.00 93.06 118 ARG A N 1
ATOM 895 C CA . ARG A 1 118 ? -1.165 13.476 20.166 1.00 93.06 118 ARG A CA 1
ATOM 896 C C . ARG A 1 118 ? 0.220 14.059 19.905 1.00 93.06 118 ARG A C 1
ATOM 898 O O . ARG A 1 118 ? 0.875 14.497 20.845 1.00 93.06 118 ARG A O 1
ATOM 905 N N . LEU A 1 119 ? 0.684 13.984 18.663 1.00 92.44 119 LEU A N 1
ATOM 906 C CA . LEU A 1 119 ? 2.055 14.318 18.279 1.00 92.44 119 LEU A CA 1
ATOM 907 C C . LEU A 1 119 ? 2.161 15.680 17.589 1.00 92.44 119 LEU A C 1
ATOM 909 O O . LEU A 1 119 ? 3.246 16.262 17.585 1.00 92.44 119 LEU A O 1
ATOM 913 N N . GLY A 1 120 ? 1.056 16.206 17.053 1.00 92.00 120 GLY A N 1
ATOM 914 C CA . GLY A 1 120 ? 1.001 17.527 16.434 1.00 92.00 120 GLY A CA 1
ATOM 915 C C . GLY A 1 120 ? 2.082 17.706 15.370 1.00 92.00 120 GLY A C 1
ATOM 916 O O . GLY A 1 120 ? 2.240 16.870 14.485 1.00 92.00 120 GLY A O 1
ATOM 917 N N . GLU A 1 121 ? 2.859 18.780 15.500 1.00 90.81 121 GLU A N 1
ATOM 918 C CA . GLU A 1 121 ? 3.911 19.179 14.552 1.00 90.81 121 GLU A CA 1
ATOM 919 C C . GLU A 1 121 ? 5.062 18.172 14.408 1.00 90.81 121 GLU A C 1
ATOM 921 O O . GLU A 1 121 ? 5.836 18.262 13.459 1.00 90.81 121 GLU A O 1
ATOM 926 N N . ALA A 1 122 ? 5.199 17.206 15.325 1.00 90.12 122 ALA A N 1
ATOM 927 C CA . ALA A 1 122 ? 6.189 16.144 15.166 1.00 90.12 122 ALA A CA 1
ATOM 928 C C . ALA A 1 122 ? 5.825 15.186 14.018 1.00 90.12 122 ALA A C 1
ATOM 930 O O . ALA A 1 122 ? 6.714 14.543 13.454 1.00 90.12 122 ALA A O 1
ATOM 931 N N . MET A 1 123 ? 4.535 15.063 13.690 1.00 91.06 123 MET A N 1
ATOM 932 C CA . MET A 1 123 ? 4.072 14.243 12.577 1.00 91.06 123 MET A CA 1
ATOM 933 C C . MET A 1 123 ? 4.148 14.992 11.256 1.00 91.06 123 MET A C 1
ATOM 935 O O . MET A 1 123 ? 4.030 16.213 11.179 1.00 91.06 123 MET A O 1
ATOM 939 N N . GLU A 1 124 ? 4.293 14.213 10.192 1.00 91.00 124 GLU A N 1
ATOM 940 C CA . GLU A 1 124 ? 4.114 14.725 8.851 1.00 91.00 124 GLU A CA 1
ATOM 941 C C . GLU A 1 124 ? 2.686 15.265 8.658 1.00 91.00 124 GLU A C 1
ATOM 943 O O . GLU A 1 124 ? 1.703 14.659 9.093 1.00 91.00 124 GLU A O 1
ATOM 948 N N . THR A 1 125 ? 2.566 16.384 7.944 1.00 93.69 125 THR A N 1
ATOM 949 C CA . THR A 1 125 ? 1.266 16.944 7.556 1.00 93.69 125 THR A CA 1
ATOM 950 C C . THR A 1 125 ? 0.601 16.137 6.437 1.00 93.69 125 THR A C 1
ATOM 952 O O . THR A 1 125 ? 1.260 15.555 5.576 1.00 93.69 125 THR A O 1
ATOM 955 N N . ARG A 1 126 ? -0.734 16.181 6.345 1.00 93.44 126 ARG A N 1
ATOM 956 C CA . ARG A 1 126 ? -1.473 15.535 5.240 1.00 93.44 126 ARG A CA 1
ATOM 957 C C . ARG A 1 126 ? -1.014 15.963 3.855 1.00 93.44 126 ARG A C 1
ATOM 959 O O . ARG A 1 126 ? -0.955 15.135 2.955 1.00 93.44 126 ARG A O 1
ATOM 966 N N . GLN A 1 127 ? -0.662 17.234 3.695 1.00 94.56 127 GLN A N 1
ATOM 967 C CA . GLN A 1 127 ? -0.167 17.748 2.425 1.00 94.56 127 GLN A CA 1
ATOM 968 C C . GLN A 1 127 ? 1.163 17.094 2.032 1.00 94.56 127 GLN A C 1
ATOM 970 O O . GLN A 1 127 ? 1.327 16.689 0.886 1.00 94.56 127 GLN A O 1
ATOM 975 N N . GLN A 1 128 ? 2.101 16.968 2.974 1.00 95.19 128 GLN A N 1
ATOM 976 C CA . GLN A 1 128 ? 3.381 16.299 2.729 1.00 95.19 128 GLN A CA 1
ATOM 977 C C . GLN A 1 128 ? 3.180 14.802 2.448 1.00 95.19 128 GLN A C 1
ATOM 979 O O . GLN A 1 128 ? 3.748 14.286 1.487 1.00 95.19 128 GLN A O 1
ATOM 984 N N . MET A 1 129 ? 2.292 14.145 3.203 1.00 95.81 129 MET A N 1
ATOM 985 C CA . MET A 1 129 ? 1.945 12.737 3.003 1.00 95.81 129 MET A CA 1
ATOM 986 C C . MET A 1 129 ? 1.408 12.489 1.588 1.00 95.81 129 MET A C 1
ATOM 988 O O . MET A 1 129 ? 1.881 11.582 0.903 1.00 95.81 129 MET A O 1
ATOM 992 N N . TRP A 1 130 ? 0.453 13.305 1.128 1.00 97.12 130 TRP A N 1
ATOM 993 C CA . TRP A 1 130 ? -0.096 13.192 -0.225 1.00 97.12 130 TRP A CA 1
ATOM 994 C C . TRP A 1 130 ? 0.927 13.508 -1.297 1.00 97.12 130 TRP A C 1
ATOM 996 O O . TRP A 1 130 ? 1.045 12.753 -2.257 1.00 97.12 130 TRP A O 1
ATOM 1006 N N . ARG A 1 131 ? 1.716 14.566 -1.102 1.00 96.69 131 ARG A N 1
ATOM 1007 C CA . ARG A 1 131 ? 2.797 14.902 -2.021 1.00 96.69 131 ARG A CA 1
ATOM 1008 C C . ARG A 1 131 ? 3.763 13.734 -2.193 1.00 96.69 131 ARG A C 1
ATOM 1010 O O . ARG A 1 131 ? 4.081 13.400 -3.322 1.00 96.69 131 ARG A O 1
ATOM 1017 N N . ARG A 1 132 ? 4.150 13.050 -1.111 1.00 96.31 132 ARG A N 1
ATOM 1018 C CA . ARG A 1 132 ? 5.001 11.855 -1.207 1.00 96.31 132 ARG A CA 1
ATOM 1019 C C . ARG A 1 132 ? 4.357 10.753 -2.047 1.00 96.31 132 ARG A C 1
ATOM 1021 O O . ARG A 1 132 ? 5.039 10.160 -2.873 1.00 96.31 132 ARG A O 1
ATOM 1028 N N . GLN A 1 133 ? 3.069 10.475 -1.838 1.00 97.88 133 GLN A N 1
ATOM 1029 C CA . GLN A 1 133 ? 2.358 9.451 -2.613 1.00 97.88 133 GLN A CA 1
ATOM 1030 C C . GLN A 1 133 ? 2.328 9.781 -4.105 1.00 97.88 133 GLN A C 1
ATOM 1032 O O . GLN A 1 133 ? 2.580 8.910 -4.936 1.00 97.88 133 GLN A O 1
ATOM 1037 N N . VAL A 1 134 ? 2.033 11.039 -4.430 1.00 97.88 134 VAL A N 1
ATOM 1038 C CA . VAL A 1 134 ? 1.962 11.540 -5.805 1.00 97.88 134 VAL A CA 1
ATOM 1039 C C . VAL A 1 134 ? 3.340 11.524 -6.462 1.00 97.88 134 VAL A C 1
ATOM 1041 O O . VAL A 1 134 ? 3.478 10.958 -7.545 1.00 97.88 134 VAL A O 1
ATOM 1044 N N . ASP A 1 135 ? 4.354 12.080 -5.796 1.00 95.94 135 ASP A N 1
ATOM 1045 C CA . ASP A 1 135 ? 5.729 12.140 -6.299 1.00 95.94 135 ASP A CA 1
ATOM 1046 C C . ASP A 1 135 ? 6.254 10.716 -6.557 1.00 95.94 135 ASP A C 1
ATOM 1048 O O . ASP A 1 135 ? 6.697 10.409 -7.664 1.00 95.94 135 ASP A O 1
ATOM 1052 N N . TRP A 1 136 ? 6.083 9.796 -5.598 1.00 95.06 136 TRP A N 1
ATOM 1053 C CA . TRP A 1 136 ? 6.508 8.404 -5.762 1.00 95.06 136 TRP A CA 1
ATOM 1054 C C . TRP A 1 136 ? 5.791 7.708 -6.922 1.00 95.06 136 TRP A C 1
ATOM 1056 O O . TRP A 1 136 ? 6.431 7.049 -7.744 1.00 95.06 136 TRP A O 1
ATOM 1066 N N . ALA A 1 137 ? 4.466 7.846 -7.008 1.00 94.88 137 ALA A N 1
ATOM 1067 C CA . ALA A 1 137 ? 3.681 7.245 -8.079 1.00 94.88 137 ALA A CA 1
ATOM 1068 C C . ALA A 1 137 ? 4.104 7.765 -9.461 1.00 94.88 137 ALA A C 1
ATOM 1070 O O . ALA A 1 137 ? 4.216 6.982 -10.404 1.00 94.88 137 ALA A O 1
ATOM 1071 N N . ALA A 1 138 ? 4.389 9.063 -9.577 1.00 93.69 138 ALA A N 1
ATOM 1072 C CA . ALA A 1 138 ? 4.843 9.684 -10.815 1.00 93.69 138 ALA A CA 1
ATOM 1073 C C . ALA A 1 138 ? 6.239 9.202 -11.235 1.00 93.69 138 ALA A C 1
ATOM 1075 O O . ALA A 1 138 ? 6.431 8.826 -12.394 1.00 93.69 138 ALA A O 1
ATOM 1076 N N . GLU A 1 139 ? 7.186 9.167 -10.295 1.00 89.62 139 GLU A N 1
ATOM 1077 C CA . GLU A 1 139 ? 8.570 8.730 -10.522 1.00 89.62 139 GLU A CA 1
ATOM 1078 C C . GLU A 1 139 ? 8.669 7.251 -10.919 1.00 89.62 139 GLU A C 1
ATOM 1080 O O . GLU A 1 139 ? 9.569 6.869 -11.665 1.00 89.62 139 GLU A O 1
ATOM 1085 N N . HIS A 1 140 ? 7.728 6.425 -10.453 1.00 86.00 140 HIS A N 1
ATOM 1086 C CA . HIS A 1 140 ? 7.732 4.975 -10.672 1.00 86.00 140 HIS A CA 1
ATOM 1087 C C . HIS A 1 140 ? 6.715 4.509 -11.721 1.00 86.00 140 HIS A C 1
ATOM 1089 O O . HIS A 1 140 ? 6.555 3.308 -11.940 1.00 86.00 140 HIS A O 1
ATOM 1095 N N . GLY A 1 141 ? 6.035 5.438 -12.398 1.00 87.94 141 GLY A N 1
ATOM 1096 C CA . GLY A 1 141 ? 5.120 5.104 -13.486 1.00 87.94 141 GLY A CA 1
ATOM 1097 C C . GLY A 1 141 ? 3.794 4.473 -13.037 1.00 87.94 141 GLY A C 1
ATOM 1098 O O . GLY A 1 141 ? 3.154 3.790 -13.834 1.00 87.94 141 GLY A O 1
ATOM 1099 N N . PHE A 1 142 ? 3.363 4.671 -11.788 1.00 91.69 142 PHE A N 1
ATOM 1100 C CA . PHE A 1 142 ? 2.109 4.130 -11.248 1.00 91.69 142 PHE A CA 1
ATOM 1101 C C . PHE A 1 142 ? 0.913 5.012 -11.642 1.00 91.69 142 PHE A C 1
ATOM 1103 O O . PHE A 1 142 ? 0.326 5.709 -10.812 1.00 91.69 142 PHE A O 1
ATOM 1110 N N . SER A 1 143 ? 0.555 4.987 -12.930 1.00 91.50 143 SER A N 1
ATOM 1111 C CA . SER A 1 143 ? -0.566 5.762 -13.486 1.00 91.50 143 SER A CA 1
ATOM 1112 C C . SER A 1 143 ? -1.889 5.489 -12.775 1.00 91.50 143 SER A C 1
ATOM 1114 O O . SER A 1 143 ? -2.620 6.428 -12.474 1.00 91.50 143 SER A O 1
ATOM 1116 N N . ASP A 1 144 ? -2.164 4.222 -12.465 1.00 93.06 144 ASP A N 1
ATOM 1117 C CA . ASP A 1 144 ? -3.432 3.798 -11.866 1.00 93.06 144 ASP A CA 1
ATOM 1118 C C . ASP A 1 144 ? -3.585 4.369 -10.452 1.00 93.06 144 ASP A C 1
ATOM 1120 O O . ASP A 1 144 ? -4.662 4.845 -10.091 1.00 93.06 144 ASP A O 1
ATOM 1124 N N . ARG A 1 145 ? -2.482 4.445 -9.692 1.00 96.50 145 ARG A N 1
ATOM 1125 C CA . ARG A 1 145 ? -2.452 5.118 -8.390 1.00 96.50 145 ARG A CA 1
ATOM 1126 C C . ARG A 1 145 ? -2.740 6.606 -8.519 1.00 96.50 145 ARG A C 1
ATOM 1128 O O . ARG A 1 145 ? -3.528 7.134 -7.742 1.00 96.50 145 ARG A O 1
ATOM 1135 N N . LEU A 1 146 ? -2.103 7.297 -9.467 1.00 97.19 146 LEU A N 1
ATOM 1136 C CA . LEU A 1 146 ? -2.363 8.725 -9.685 1.00 97.19 146 LEU A CA 1
ATOM 1137 C C . LEU A 1 146 ? -3.834 8.965 -10.039 1.00 97.19 146 LEU A C 1
ATOM 1139 O O . LEU A 1 146 ? -4.446 9.894 -9.519 1.00 97.19 146 LEU A O 1
ATOM 1143 N N . GLU A 1 147 ? -4.421 8.105 -10.871 1.00 96.19 147 GLU A N 1
ATOM 1144 C CA . GLU A 1 147 ? -5.840 8.189 -11.194 1.00 96.19 147 GLU A CA 1
ATOM 1145 C C . GLU A 1 147 ? -6.717 7.934 -9.961 1.00 96.19 147 GLU A C 1
ATOM 1147 O O . GLU A 1 147 ? -7.634 8.712 -9.698 1.00 96.19 147 GLU A O 1
ATOM 1152 N N . LEU A 1 148 ? -6.415 6.901 -9.167 1.00 98.12 148 LEU A N 1
ATOM 1153 C CA . LEU A 1 148 ? -7.123 6.598 -7.923 1.00 98.12 148 LEU A CA 1
ATOM 1154 C C . LEU A 1 148 ? -7.098 7.794 -6.958 1.00 98.12 148 LEU A C 1
ATOM 1156 O O . LEU A 1 148 ? -8.148 8.215 -6.473 1.00 98.12 148 LEU A O 1
ATOM 1160 N N . LEU A 1 149 ? -5.923 8.384 -6.728 1.00 98.25 149 LEU A N 1
ATOM 1161 C CA . LEU A 1 149 ? -5.759 9.574 -5.887 1.00 98.25 149 LEU A CA 1
ATOM 1162 C C . LEU A 1 149 ? -6.604 10.750 -6.408 1.00 98.25 149 LEU A C 1
ATOM 1164 O O . LEU A 1 149 ? -7.352 11.359 -5.638 1.00 98.25 149 LEU A O 1
ATOM 1168 N N . ALA A 1 150 ? -6.550 11.029 -7.714 1.00 97.81 150 ALA A N 1
ATOM 1169 C CA . ALA A 1 150 ? -7.308 12.113 -8.336 1.00 97.81 150 ALA A CA 1
ATOM 1170 C C . ALA A 1 150 ? -8.830 11.910 -8.228 1.00 97.81 150 ALA A C 1
ATOM 1172 O O . ALA A 1 150 ? -9.560 12.857 -7.927 1.00 97.81 150 ALA A O 1
ATOM 1173 N N . ARG A 1 151 ? -9.328 10.676 -8.414 1.00 97.88 151 ARG A N 1
ATOM 1174 C CA . ARG A 1 151 ? -10.758 10.338 -8.255 1.00 97.88 151 ARG A CA 1
ATOM 1175 C C . ARG A 1 151 ? -11.272 10.611 -6.838 1.00 97.88 151 ARG A C 1
ATOM 1177 O O . ARG A 1 151 ? -12.452 10.910 -6.674 1.00 97.88 151 ARG A O 1
ATOM 1184 N N . HIS A 1 152 ? -10.395 10.544 -5.838 1.00 98.06 152 HIS A N 1
ATOM 1185 C CA . HIS A 1 152 ? -10.699 10.862 -4.442 1.00 98.06 152 HIS A CA 1
ATOM 1186 C C . HIS A 1 152 ? -10.360 12.309 -4.046 1.00 98.06 152 HIS A C 1
ATOM 1188 O O . HIS A 1 152 ? -10.345 12.635 -2.861 1.00 98.06 152 HIS A O 1
ATOM 1194 N N . GLY A 1 153 ? -10.118 13.193 -5.019 1.00 96.88 153 GLY A N 1
ATOM 1195 C CA . GLY A 1 153 ? -9.920 14.624 -4.781 1.00 96.88 153 GLY A CA 1
ATOM 1196 C C . GLY A 1 153 ? -8.533 14.999 -4.256 1.00 96.88 153 GLY A C 1
ATOM 1197 O O . GLY A 1 153 ? -8.341 16.133 -3.817 1.00 96.88 153 GLY A O 1
ATOM 1198 N N . ILE A 1 154 ? -7.564 14.082 -4.299 1.00 97.38 154 ILE A N 1
ATOM 1199 C CA . ILE A 1 154 ? -6.172 14.397 -3.978 1.00 97.38 154 ILE A CA 1
ATOM 1200 C C . ILE A 1 154 ? -5.544 15.114 -5.171 1.00 97.38 154 ILE A C 1
ATOM 1202 O O . ILE A 1 154 ? -5.646 14.655 -6.308 1.00 97.38 154 ILE A O 1
ATOM 1206 N N . ASP A 1 155 ? -4.901 16.252 -4.909 1.00 95.88 155 ASP A N 1
ATOM 1207 C CA . ASP A 1 155 ? -4.260 17.052 -5.948 1.00 95.88 155 ASP A CA 1
ATOM 1208 C C . ASP A 1 155 ? -3.038 16.324 -6.524 1.00 95.88 155 ASP A C 1
ATOM 1210 O O . ASP A 1 155 ? -2.006 16.178 -5.868 1.00 95.88 155 ASP A O 1
ATOM 1214 N N . THR A 1 156 ? -3.174 15.862 -7.764 1.00 95.56 156 THR A N 1
ATOM 1215 C CA . THR A 1 156 ? -2.107 15.237 -8.554 1.00 95.56 156 THR A CA 1
ATOM 1216 C C . THR A 1 156 ? -1.569 16.186 -9.628 1.00 95.56 156 THR A C 1
ATOM 1218 O O . THR A 1 156 ? -0.824 15.759 -10.514 1.00 95.56 156 THR A O 1
ATOM 1221 N N . ALA A 1 157 ? -1.967 17.463 -9.622 1.00 89.50 157 ALA A N 1
ATOM 1222 C CA . ALA A 1 157 ? -1.508 18.426 -10.610 1.00 89.50 157 ALA A CA 1
ATOM 1223 C C . ALA A 1 157 ? 0.014 18.613 -10.516 1.00 89.50 157 ALA A C 1
ATOM 1225 O O . ALA A 1 157 ? 0.597 18.700 -9.439 1.00 89.50 157 ALA A O 1
ATOM 1226 N N . GLY A 1 158 ? 0.676 18.672 -11.671 1.00 82.81 158 GLY A N 1
ATOM 1227 C CA . GLY A 1 158 ? 2.134 18.797 -11.748 1.00 82.81 158 GLY A CA 1
ATOM 1228 C C . GLY A 1 158 ? 2.900 17.475 -11.639 1.00 82.81 158 GLY A C 1
ATOM 1229 O O . GLY A 1 158 ? 4.093 17.460 -11.947 1.00 82.81 158 GLY A O 1
ATOM 1230 N N . ALA A 1 159 ? 2.236 16.362 -11.306 1.00 87.00 159 ALA A N 1
ATOM 1231 C CA . ALA A 1 159 ? 2.825 15.033 -11.417 1.00 87.00 159 ALA A CA 1
ATOM 1232 C C . ALA A 1 159 ? 3.118 14.720 -12.892 1.00 87.00 159 ALA A C 1
ATOM 1234 O O . ALA A 1 159 ? 2.209 14.548 -13.705 1.00 87.00 159 ALA A O 1
ATOM 1235 N N . THR A 1 160 ? 4.399 14.668 -13.255 1.00 84.56 160 THR A N 1
ATOM 1236 C CA . THR A 1 160 ? 4.816 14.238 -14.592 1.00 84.56 160 THR A CA 1
ATOM 1237 C C . THR A 1 160 ? 5.126 12.757 -14.526 1.00 84.56 160 THR A C 1
ATOM 1239 O O . THR A 1 160 ? 6.113 12.367 -13.907 1.00 84.56 160 THR A O 1
ATOM 1242 N N . LEU A 1 161 ? 4.277 11.936 -15.147 1.00 81.50 161 LEU A N 1
ATOM 1243 C CA . LEU A 1 161 ? 4.500 10.497 -15.199 1.00 81.50 161 LEU A CA 1
ATOM 1244 C C . LEU A 1 161 ? 5.817 10.227 -15.927 1.00 81.50 161 LEU A C 1
ATOM 1246 O O . LEU A 1 161 ? 5.934 10.465 -17.134 1.00 81.50 161 LEU A O 1
ATOM 1250 N N . VAL A 1 162 ? 6.798 9.706 -15.201 1.00 75.50 162 VAL A N 1
ATOM 1251 C CA . VAL A 1 162 ? 7.981 9.136 -15.824 1.00 75.50 162 VAL A CA 1
ATOM 1252 C C . VAL A 1 162 ? 7.534 7.793 -16.379 1.00 75.50 162 VAL A C 1
ATOM 1254 O O . VAL A 1 162 ? 7.401 6.808 -15.655 1.00 75.50 162 VAL A O 1
ATOM 1257 N N . ALA A 1 163 ? 7.220 7.762 -17.677 1.00 60.72 163 ALA A N 1
ATOM 1258 C CA . ALA A 1 163 ?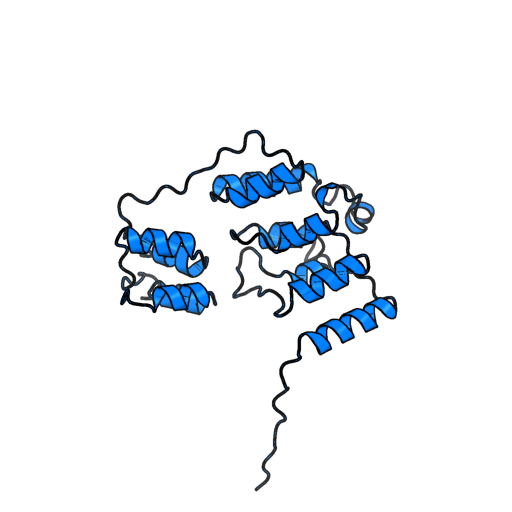 7.013 6.496 -18.360 1.00 60.72 163 ALA A CA 1
ATOM 1259 C C . ALA A 1 163 ? 8.286 5.659 -18.146 1.00 60.72 163 ALA A C 1
ATOM 1261 O O . ALA A 1 163 ? 9.371 6.177 -18.431 1.00 60.72 163 ALA A O 1
ATOM 1262 N N . PRO A 1 164 ? 8.191 4.412 -17.645 1.00 57.72 164 PRO A N 1
ATOM 1263 C CA . PRO A 1 164 ? 9.364 3.573 -17.486 1.00 57.72 164 PRO A CA 1
ATOM 1264 C C . PRO A 1 164 ? 10.045 3.466 -18.850 1.00 57.72 164 PRO A C 1
ATOM 1266 O O . PRO A 1 164 ? 9.495 2.868 -19.779 1.00 57.72 164 PRO A O 1
ATOM 1269 N N . ALA A 1 165 ? 11.201 4.109 -19.000 1.00 56.56 165 ALA A N 1
ATOM 1270 C CA . ALA A 1 165 ? 11.987 3.985 -20.209 1.00 56.56 165 ALA A CA 1
ATOM 1271 C C . ALA A 1 165 ? 12.502 2.548 -20.237 1.00 56.56 165 ALA A C 1
ATOM 1273 O O . ALA A 1 165 ? 13.240 2.129 -19.344 1.00 56.56 165 ALA A O 1
ATOM 1274 N N . PHE A 1 166 ? 12.081 1.774 -21.237 1.00 59.19 166 PHE A N 1
ATOM 1275 C CA . PHE A 1 166 ? 12.713 0.487 -21.479 1.00 59.19 166 PHE A CA 1
ATOM 1276 C C . PHE A 1 166 ? 14.181 0.751 -21.804 1.00 59.19 166 PHE A C 1
ATOM 1278 O O . PHE A 1 166 ? 14.458 1.601 -22.659 1.00 59.19 166 PHE A O 1
ATOM 1285 N N . PRO A 1 167 ? 15.128 0.067 -21.142 1.00 61.50 167 PRO A N 1
ATOM 1286 C CA . PRO A 1 167 ? 16.504 0.137 -21.584 1.00 61.50 167 PRO A CA 1
ATOM 1287 C C . PRO A 1 167 ? 16.548 -0.331 -23.040 1.00 61.50 167 PRO A C 1
ATOM 1289 O O . PRO A 1 167 ? 15.894 -1.307 -23.408 1.00 61.50 167 PRO A O 1
ATOM 1292 N N . THR A 1 168 ? 17.292 0.396 -23.876 1.00 70.12 168 THR A N 1
ATOM 1293 C CA . THR A 1 168 ? 17.428 0.108 -25.314 1.00 70.12 168 THR A CA 1
ATOM 1294 C C . THR A 1 168 ? 17.890 -1.332 -25.560 1.00 70.12 168 THR A C 1
ATOM 1296 O O . THR A 1 168 ? 17.579 -1.916 -26.594 1.00 70.12 168 THR A O 1
ATOM 1299 N N . ASP A 1 169 ? 18.602 -1.899 -24.583 1.00 87.62 169 ASP A N 1
ATOM 1300 C CA . ASP A 1 169 ? 18.899 -3.318 -24.453 1.00 87.62 169 ASP A CA 1
ATOM 1301 C C . ASP A 1 169 ? 18.199 -3.888 -23.205 1.00 87.62 169 ASP A C 1
ATOM 1303 O O . ASP A 1 169 ? 18.544 -3.561 -22.068 1.00 87.62 169 ASP A O 1
ATOM 1307 N N . VAL A 1 170 ? 17.223 -4.773 -23.413 1.00 90.56 170 VAL A N 1
ATOM 1308 C CA . VAL A 1 170 ? 16.458 -5.444 -22.343 1.00 90.56 170 VAL A CA 1
ATOM 1309 C C . VAL A 1 170 ? 17.303 -6.389 -21.482 1.00 90.56 170 VAL A C 1
ATOM 1311 O O . VAL A 1 170 ? 16.878 -6.771 -20.391 1.00 90.56 170 VAL A O 1
ATOM 1314 N N . ASN A 1 171 ? 18.501 -6.742 -21.955 1.00 94.25 171 ASN A N 1
ATOM 1315 C CA . ASN A 1 171 ? 19.481 -7.571 -21.261 1.00 94.25 171 ASN A CA 1
ATOM 1316 C C . ASN A 1 171 ? 20.673 -6.764 -20.730 1.00 94.25 171 ASN A C 1
ATOM 1318 O O . ASN A 1 171 ? 21.649 -7.368 -20.273 1.00 94.25 171 ASN A O 1
ATOM 1322 N N . ALA A 1 172 ? 20.592 -5.426 -20.754 1.00 93.19 172 ALA A N 1
ATOM 1323 C CA . ALA A 1 172 ? 21.601 -4.564 -20.156 1.00 93.19 172 ALA A CA 1
ATOM 1324 C C . ALA A 1 172 ? 21.852 -4.975 -18.702 1.00 93.19 172 ALA A C 1
ATOM 1326 O O . ALA A 1 172 ? 20.922 -5.323 -17.975 1.00 93.19 172 ALA A O 1
ATOM 1327 N N . ARG A 1 173 ? 23.115 -4.946 -18.285 1.00 93.06 173 ARG A N 1
ATOM 1328 C CA . ARG A 1 173 ? 23.524 -5.313 -16.931 1.00 93.06 173 ARG A CA 1
ATOM 1329 C C . ARG A 1 173 ? 23.984 -4.078 -16.179 1.00 93.06 173 ARG A C 1
ATOM 1331 O O . ARG A 1 173 ? 24.721 -3.270 -16.742 1.00 93.06 173 ARG A O 1
ATOM 1338 N N . ASP A 1 174 ? 23.558 -3.952 -14.930 1.00 90.81 174 ASP A N 1
ATOM 1339 C CA . ASP A 1 174 ? 24.138 -2.982 -14.005 1.00 90.81 174 ASP A CA 1
ATOM 1340 C C . ASP A 1 174 ? 25.527 -3.428 -13.508 1.00 90.81 174 ASP A C 1
ATOM 1342 O O . ASP A 1 174 ? 26.060 -4.466 -13.921 1.00 90.81 174 ASP A O 1
ATOM 1346 N N . ASP A 1 175 ? 26.119 -2.639 -12.611 1.00 93.00 175 ASP A N 1
ATOM 1347 C CA . ASP A 1 175 ? 27.448 -2.897 -12.042 1.00 93.00 175 ASP A CA 1
ATOM 1348 C C . ASP A 1 175 ? 27.530 -4.233 -11.274 1.00 93.00 175 ASP A C 1
ATOM 1350 O O . ASP A 1 175 ? 28.612 -4.808 -11.128 1.00 93.00 175 ASP A O 1
ATOM 1354 N N . GLU A 1 176 ? 26.395 -4.771 -10.816 1.00 92.25 176 GLU A N 1
ATOM 1355 C CA . GLU A 1 176 ? 26.295 -6.068 -10.136 1.00 92.25 176 GLU A CA 1
ATOM 1356 C C . GLU A 1 176 ? 25.980 -7.219 -11.110 1.00 92.25 176 GLU A C 1
ATOM 1358 O O . GLU A 1 176 ? 25.867 -8.381 -10.708 1.00 92.25 176 GLU A O 1
ATOM 1363 N N . GLY A 1 177 ? 25.894 -6.932 -12.411 1.00 94.19 177 GLY A N 1
ATOM 1364 C CA . GLY A 1 177 ? 25.544 -7.898 -13.443 1.00 94.19 177 GLY A CA 1
ATOM 1365 C C . GLY A 1 177 ? 24.046 -8.187 -13.539 1.00 94.19 177 GLY A C 1
ATOM 1366 O O . GLY A 1 177 ? 23.665 -9.061 -14.320 1.00 94.19 177 GLY A O 1
ATOM 1367 N N . ALA A 1 178 ? 23.205 -7.501 -12.761 1.00 95.31 178 ALA A N 1
ATOM 1368 C CA . ALA A 1 178 ? 21.771 -7.725 -12.745 1.00 95.31 178 ALA A CA 1
ATOM 1369 C C . ALA A 1 178 ? 21.107 -7.045 -13.948 1.00 95.31 178 ALA A C 1
ATOM 1371 O O . ALA A 1 178 ? 21.443 -5.928 -14.343 1.00 95.31 178 ALA A O 1
ATOM 1372 N N . THR A 1 179 ? 20.160 -7.756 -14.554 1.00 95.12 179 THR A N 1
ATOM 1373 C CA . THR A 1 179 ? 19.369 -7.265 -15.692 1.00 95.12 179 THR A CA 1
ATOM 1374 C C . THR A 1 179 ? 18.073 -6.606 -15.214 1.00 95.12 179 THR A C 1
ATOM 1376 O O . THR A 1 179 ? 17.624 -6.883 -14.099 1.00 95.12 179 THR A O 1
ATOM 1379 N N . PRO A 1 180 ? 17.380 -5.811 -16.050 1.00 93.75 180 PRO A N 1
ATOM 1380 C CA . PRO A 1 180 ? 16.043 -5.304 -15.735 1.00 93.75 180 PRO A CA 1
ATOM 1381 C C . PRO A 1 180 ? 15.072 -6.391 -15.261 1.00 93.75 180 PRO A C 1
ATOM 1383 O O . PRO A 1 180 ? 14.242 -6.146 -14.388 1.00 93.75 180 PRO A O 1
ATOM 1386 N N . LEU A 1 181 ? 15.203 -7.613 -15.792 1.00 95.44 181 LEU A N 1
ATOM 1387 C CA . LEU A 1 181 ? 14.364 -8.740 -15.399 1.00 95.44 181 LEU A CA 1
ATOM 1388 C C . LEU A 1 181 ? 14.649 -9.213 -13.964 1.00 95.44 181 LEU A C 1
ATOM 1390 O O . LEU A 1 181 ? 13.712 -9.625 -13.290 1.00 95.44 181 LEU A O 1
ATOM 1394 N N . HIS A 1 182 ? 15.888 -9.100 -13.465 1.00 95.19 182 HIS A N 1
ATOM 1395 C CA . HIS A 1 182 ? 16.214 -9.357 -12.053 1.00 95.19 182 HIS A CA 1
ATOM 1396 C C . HIS A 1 182 ? 15.503 -8.359 -11.137 1.00 95.19 182 HIS A C 1
ATOM 1398 O O . HIS A 1 182 ? 14.822 -8.753 -10.189 1.00 95.19 182 HIS A O 1
ATOM 1404 N N . HIS A 1 183 ? 15.597 -7.068 -11.459 1.00 91.62 183 HIS A N 1
ATOM 1405 C CA . HIS A 1 183 ? 14.949 -6.003 -10.690 1.00 91.62 183 HIS A CA 1
ATOM 1406 C C . HIS A 1 183 ? 13.424 -6.148 -10.688 1.00 91.62 183 HIS A C 1
ATOM 1408 O O . HIS A 1 183 ? 12.796 -6.080 -9.630 1.00 91.62 183 HIS A O 1
ATOM 1414 N N . ALA A 1 184 ? 12.829 -6.441 -11.848 1.00 90.62 184 ALA A N 1
ATOM 1415 C CA . ALA A 1 184 ? 11.397 -6.708 -11.967 1.00 90.62 184 ALA A CA 1
ATOM 1416 C C . ALA A 1 184 ? 10.974 -7.952 -11.161 1.00 90.62 184 ALA A C 1
ATOM 1418 O O . ALA A 1 184 ? 9.941 -7.937 -10.489 1.00 90.62 184 ALA A O 1
ATOM 1419 N N . ALA A 1 185 ? 11.798 -9.006 -11.172 1.00 93.38 185 ALA A N 1
ATOM 1420 C CA . ALA A 1 185 ? 11.577 -10.230 -10.410 1.00 93.38 185 ALA A CA 1
ATOM 1421 C C . ALA A 1 185 ? 11.611 -9.999 -8.894 1.00 93.38 185 ALA A C 1
ATOM 1423 O O . ALA A 1 185 ? 10.714 -10.458 -8.191 1.00 93.38 185 ALA A O 1
ATOM 1424 N N . TRP A 1 186 ? 12.589 -9.240 -8.395 1.00 89.19 186 TRP A N 1
ATOM 1425 C CA . TRP A 1 186 ? 12.665 -8.831 -6.989 1.00 89.19 186 TRP A CA 1
ATOM 1426 C C . TRP A 1 186 ? 11.473 -7.964 -6.572 1.00 89.19 186 TRP A C 1
ATOM 1428 O O . TRP A 1 186 ? 10.908 -8.122 -5.485 1.00 89.19 186 TRP A O 1
ATOM 1438 N N . ALA A 1 187 ? 11.063 -7.053 -7.455 1.00 81.31 187 ALA A N 1
ATOM 1439 C CA . ALA A 1 187 ? 9.921 -6.182 -7.229 1.00 81.31 187 ALA A CA 1
ATOM 1440 C C . ALA A 1 187 ? 8.573 -6.916 -7.243 1.00 81.31 187 ALA A C 1
ATOM 1442 O O . ALA A 1 187 ? 7.614 -6.409 -6.663 1.00 81.31 187 ALA A O 1
ATOM 1443 N N . GLY A 1 188 ? 8.497 -8.088 -7.879 1.00 86.00 188 GLY A N 1
ATOM 1444 C CA . GLY A 1 188 ? 7.234 -8.780 -8.128 1.00 86.00 188 GLY A CA 1
ATOM 1445 C C . GLY A 1 188 ? 6.375 -8.101 -9.199 1.00 86.00 188 GLY A C 1
ATOM 1446 O O . GLY A 1 188 ? 5.168 -8.325 -9.246 1.00 86.00 188 GLY A O 1
ATOM 1447 N N . ASP A 1 189 ? 6.970 -7.259 -10.049 1.00 83.12 189 ASP A N 1
ATOM 1448 C CA . ASP A 1 189 ? 6.244 -6.486 -11.059 1.00 83.12 189 ASP A CA 1
ATOM 1449 C C . ASP A 1 189 ? 5.888 -7.370 -12.262 1.00 83.12 189 ASP A C 1
ATOM 1451 O O . ASP A 1 189 ? 6.624 -7.464 -13.247 1.00 83.12 189 ASP A O 1
ATOM 1455 N N . LEU A 1 190 ? 4.737 -8.043 -12.180 1.00 86.50 190 LEU A N 1
ATOM 1456 C CA . LEU A 1 190 ? 4.258 -8.957 -13.223 1.00 86.50 190 LEU A CA 1
ATOM 1457 C C . LEU A 1 190 ? 4.092 -8.261 -14.581 1.00 86.50 190 LEU A C 1
ATOM 1459 O O . LEU A 1 190 ? 4.297 -8.891 -15.621 1.00 86.50 190 LEU A O 1
ATOM 1463 N N . GLY A 1 191 ? 3.716 -6.980 -14.581 1.00 83.62 191 GLY A N 1
ATOM 1464 C CA . GLY A 1 191 ? 3.521 -6.194 -15.796 1.00 83.62 191 GLY A CA 1
ATOM 1465 C C . GLY A 1 191 ? 4.847 -5.885 -16.483 1.00 83.62 191 GLY A C 1
ATOM 1466 O O . GLY A 1 191 ? 4.978 -6.065 -17.695 1.00 83.62 191 GLY A O 1
ATOM 1467 N N . LEU A 1 192 ? 5.856 -5.462 -15.722 1.00 85.00 192 LEU A N 1
ATOM 1468 C CA . LEU A 1 192 ? 7.203 -5.248 -16.244 1.00 85.00 192 LEU A CA 1
ATOM 1469 C C . LEU A 1 192 ? 7.868 -6.562 -16.661 1.00 85.00 192 LEU A C 1
ATOM 1471 O O . LEU A 1 192 ? 8.453 -6.603 -17.738 1.00 85.00 192 LEU A O 1
ATOM 1475 N N . ILE A 1 193 ? 7.720 -7.645 -15.888 1.00 91.88 193 ILE A N 1
ATOM 1476 C CA . ILE A 1 193 ? 8.227 -8.975 -16.265 1.00 91.88 193 ILE A CA 1
ATOM 1477 C C . ILE A 1 193 ? 7.655 -9.397 -17.622 1.00 91.88 193 ILE A C 1
ATOM 1479 O O . ILE A 1 193 ? 8.422 -9.775 -18.502 1.00 91.88 193 ILE A O 1
ATOM 1483 N N . ARG A 1 194 ? 6.332 -9.291 -17.826 1.00 90.44 194 ARG A N 1
ATOM 1484 C CA . ARG A 1 194 ? 5.700 -9.613 -19.120 1.00 90.44 194 ARG A CA 1
ATOM 1485 C C . ARG A 1 194 ? 6.279 -8.773 -20.249 1.00 90.44 194 ARG A C 1
ATOM 1487 O O . ARG A 1 194 ? 6.765 -9.338 -21.216 1.00 90.44 194 ARG A O 1
ATOM 1494 N N . ARG A 1 195 ? 6.317 -7.447 -20.090 1.00 87.75 195 ARG A N 1
ATOM 1495 C CA . ARG A 1 195 ? 6.835 -6.549 -21.134 1.00 87.75 195 ARG A CA 1
ATOM 1496 C C . ARG A 1 195 ? 8.307 -6.809 -21.465 1.00 87.75 195 ARG A C 1
ATOM 1498 O O . ARG A 1 195 ? 8.672 -6.767 -22.632 1.00 87.75 195 ARG A O 1
ATOM 1505 N N . LEU A 1 196 ? 9.145 -7.090 -20.465 1.00 90.81 196 LEU A N 1
ATOM 1506 C CA . LEU A 1 196 ? 10.553 -7.438 -20.677 1.00 90.81 196 LEU A CA 1
ATOM 1507 C C . LEU A 1 196 ? 10.695 -8.768 -21.427 1.00 90.81 196 LEU A C 1
ATOM 1509 O O . LEU A 1 196 ? 11.482 -8.852 -22.366 1.00 90.81 196 LEU A O 1
ATOM 1513 N N . LEU A 1 197 ? 9.919 -9.790 -21.052 1.00 92.38 197 LEU A N 1
ATOM 1514 C CA . LEU A 1 197 ? 9.912 -11.081 -21.745 1.00 92.38 197 LEU A CA 1
ATOM 1515 C C . LEU A 1 197 ? 9.395 -10.955 -23.187 1.00 92.38 197 LEU A C 1
ATOM 1517 O O . LEU A 1 197 ? 10.016 -11.507 -24.092 1.00 92.38 197 LEU A O 1
ATOM 1521 N N . ASP A 1 198 ? 8.321 -10.193 -23.408 1.00 89.38 198 ASP A N 1
ATOM 1522 C CA . ASP A 1 198 ? 7.763 -9.907 -24.739 1.00 89.38 198 ASP A CA 1
ATOM 1523 C C . ASP A 1 198 ? 8.769 -9.148 -25.621 1.00 89.38 198 ASP A C 1
ATOM 1525 O O . ASP A 1 198 ? 8.821 -9.350 -26.834 1.00 89.38 198 ASP A O 1
ATOM 1529 N N . ALA A 1 199 ? 9.610 -8.312 -25.008 1.00 88.19 199 ALA A N 1
ATOM 1530 C CA . ALA A 1 199 ? 10.695 -7.592 -25.667 1.00 88.19 199 ALA A CA 1
ATOM 1531 C C . ALA A 1 199 ? 11.992 -8.418 -25.831 1.00 88.19 199 ALA A C 1
ATOM 1533 O O . ALA A 1 199 ? 12.987 -7.895 -26.332 1.00 88.19 199 ALA A O 1
ATOM 1534 N N . GLY A 1 200 ? 11.998 -9.701 -25.447 1.00 91.56 200 GLY A N 1
ATOM 1535 C CA . GLY A 1 200 ? 13.120 -10.620 -25.669 1.00 91.56 200 GLY A CA 1
ATOM 1536 C C . GLY A 1 200 ? 14.153 -10.693 -24.539 1.00 91.56 200 GLY A C 1
ATOM 1537 O O . GLY A 1 200 ? 15.285 -11.115 -24.782 1.00 91.56 200 GLY A O 1
ATOM 1538 N N . ALA A 1 201 ? 13.800 -10.296 -23.312 1.00 94.19 201 ALA A N 1
ATOM 1539 C CA . ALA A 1 201 ? 14.683 -10.457 -22.159 1.00 94.19 201 ALA A CA 1
ATOM 1540 C C . ALA A 1 201 ? 15.013 -11.939 -21.901 1.00 94.19 201 ALA A C 1
ATOM 1542 O O . ALA A 1 201 ? 14.128 -12.799 -21.820 1.00 94.19 201 ALA A O 1
ATOM 1543 N N . ASP A 1 202 ? 16.298 -12.231 -21.721 1.00 95.19 202 ASP A N 1
ATOM 1544 C CA . ASP A 1 202 ? 16.803 -13.559 -21.409 1.00 95.19 202 ASP A CA 1
ATOM 1545 C C . ASP A 1 202 ? 16.692 -13.821 -19.899 1.00 95.19 202 ASP A C 1
ATOM 1547 O O . ASP A 1 202 ? 17.456 -13.319 -19.070 1.00 95.19 202 ASP A O 1
ATOM 1551 N N . ARG A 1 203 ? 15.712 -14.654 -19.544 1.00 95.56 203 ARG A N 1
ATOM 1552 C CA . ARG A 1 203 ? 15.429 -15.082 -18.166 1.00 95.56 203 ARG A CA 1
ATOM 1553 C C . ARG A 1 203 ? 16.470 -16.022 -17.556 1.00 95.56 203 ARG A C 1
ATOM 1555 O O . ARG A 1 203 ? 16.327 -16.386 -16.392 1.00 95.56 203 ARG A O 1
ATOM 1562 N N . THR A 1 204 ? 17.464 -16.456 -18.329 1.00 95.69 204 THR A N 1
ATOM 1563 C CA . THR A 1 204 ? 18.512 -17.389 -17.889 1.00 95.69 204 THR A CA 1
ATOM 1564 C C . THR A 1 204 ? 19.803 -16.691 -17.477 1.00 95.69 204 THR A C 1
ATOM 1566 O O . THR A 1 204 ? 20.671 -17.328 -16.880 1.00 95.69 204 THR A O 1
ATOM 1569 N N . LEU A 1 205 ? 19.929 -15.388 -17.750 1.00 96.56 205 LEU A N 1
ATOM 1570 C CA . LEU A 1 205 ? 21.102 -14.615 -17.361 1.00 96.56 205 LEU A CA 1
ATOM 1571 C C . LEU A 1 205 ? 21.242 -14.589 -15.841 1.00 96.56 205 LEU A C 1
ATOM 1573 O O . LEU A 1 205 ? 20.282 -14.290 -15.140 1.00 96.56 205 LEU A O 1
ATOM 1577 N N . ALA A 1 206 ? 22.445 -14.881 -15.356 1.00 97.19 206 ALA A N 1
ATOM 1578 C CA . ALA A 1 206 ? 22.787 -14.770 -13.947 1.00 97.19 206 ALA A CA 1
ATOM 1579 C C . ALA A 1 206 ? 23.504 -13.445 -13.653 1.00 97.19 206 ALA A C 1
ATOM 1581 O O . ALA A 1 206 ? 24.316 -12.986 -14.470 1.00 97.19 206 ALA A O 1
ATOM 1582 N N . ASP A 1 207 ? 23.219 -12.872 -12.483 1.00 95.81 207 ASP A N 1
ATOM 1583 C CA . ASP A 1 207 ? 23.974 -11.758 -11.911 1.00 95.81 207 ASP A CA 1
ATOM 1584 C C . ASP A 1 207 ? 25.443 -12.134 -11.638 1.00 95.81 207 ASP A C 1
ATOM 1586 O O . ASP A 1 207 ? 25.827 -13.307 -11.607 1.00 95.81 207 ASP A O 1
ATOM 1590 N N . ASN A 1 208 ? 26.292 -11.127 -11.432 1.00 94.56 208 ASN A N 1
ATOM 1591 C CA . ASN A 1 208 ? 27.698 -11.359 -11.098 1.00 94.56 208 ASN A CA 1
ATOM 1592 C C . ASN A 1 208 ? 27.893 -11.560 -9.590 1.00 94.56 208 ASN A C 1
ATOM 1594 O O . ASN A 1 208 ? 28.865 -12.185 -9.167 1.00 94.56 208 ASN A O 1
ATOM 1598 N N . ARG A 1 209 ? 26.989 -11.009 -8.775 1.00 91.06 209 ARG A N 1
ATOM 1599 C CA . ARG A 1 209 ? 27.136 -10.962 -7.319 1.00 91.06 209 ARG A CA 1
ATOM 1600 C C . ARG A 1 209 ? 26.943 -12.319 -6.650 1.00 91.06 209 ARG A C 1
ATOM 1602 O O . ARG A 1 209 ? 27.700 -12.656 -5.741 1.00 91.06 209 ARG A O 1
ATOM 1609 N N . PHE A 1 210 ? 25.947 -13.086 -7.084 1.00 92.69 210 PHE A N 1
ATOM 1610 C CA . PHE A 1 210 ? 25.594 -14.373 -6.483 1.00 92.69 210 PHE A CA 1
ATOM 1611 C C . PHE A 1 210 ? 25.460 -15.500 -7.508 1.00 92.69 210 PHE A C 1
ATOM 1613 O O . PHE A 1 210 ? 25.189 -16.635 -7.120 1.00 92.69 210 PHE A O 1
ATOM 1620 N N . SER A 1 211 ? 25.680 -15.216 -8.797 1.00 95.94 211 SER A N 1
ATOM 1621 C CA . SER A 1 211 ? 25.416 -16.153 -9.892 1.00 95.94 211 SER A CA 1
ATOM 1622 C C . SER A 1 211 ? 23.964 -16.638 -9.885 1.00 95.94 211 SER A C 1
ATOM 1624 O O . SER A 1 211 ? 23.691 -17.820 -10.099 1.00 95.94 211 SER A O 1
ATOM 1626 N N . THR A 1 212 ? 23.031 -15.723 -9.609 1.00 96.44 212 THR A N 1
ATOM 1627 C CA . THR A 1 212 ? 21.598 -16.027 -9.511 1.00 96.44 212 THR A CA 1
ATOM 1628 C C . THR A 1 212 ? 20.802 -15.411 -10.649 1.00 96.44 212 THR A C 1
ATOM 1630 O O . THR A 1 212 ? 21.144 -14.346 -11.141 1.00 96.44 212 THR A O 1
ATOM 1633 N N . THR A 1 213 ? 19.752 -16.111 -11.070 1.00 97.38 213 THR A N 1
ATOM 1634 C CA . THR A 1 213 ? 18.830 -15.735 -12.153 1.00 97.38 213 THR A CA 1
ATOM 1635 C C . THR A 1 213 ? 17.680 -14.855 -11.648 1.00 97.38 213 THR A C 1
ATOM 1637 O O . THR A 1 213 ? 17.390 -14.859 -10.445 1.00 97.38 213 THR A O 1
ATOM 1640 N N . PRO A 1 214 ? 16.914 -14.195 -12.543 1.00 97.00 214 PRO A N 1
ATOM 1641 C CA . PRO A 1 214 ? 15.701 -13.480 -12.160 1.00 97.00 214 PRO A CA 1
ATOM 1642 C C . PRO A 1 214 ? 14.708 -14.353 -11.386 1.00 97.00 214 PRO A C 1
ATOM 1644 O O . PRO A 1 214 ? 14.127 -13.902 -10.405 1.00 97.00 214 PRO A O 1
ATOM 1647 N N . LEU A 1 215 ? 14.536 -15.625 -11.771 1.00 97.38 215 LEU A N 1
ATOM 1648 C CA . LEU A 1 215 ? 13.669 -16.554 -11.038 1.00 97.38 215 LEU A CA 1
ATOM 1649 C C . LEU A 1 215 ? 14.122 -16.703 -9.579 1.00 97.38 215 LEU A C 1
ATOM 1651 O O . LEU A 1 215 ? 13.302 -16.618 -8.669 1.00 97.38 215 LEU A O 1
ATOM 1655 N N . GLN A 1 216 ? 15.423 -16.875 -9.353 1.00 96.31 216 GLN A N 1
ATOM 1656 C CA . GLN A 1 216 ? 15.978 -17.007 -8.006 1.00 96.31 216 GLN A CA 1
ATOM 1657 C C . GLN A 1 216 ? 15.859 -15.703 -7.208 1.00 96.31 216 GLN A C 1
ATOM 1659 O O . GLN A 1 216 ? 15.620 -15.763 -6.006 1.00 96.31 216 GLN A O 1
ATOM 1664 N N . TRP A 1 217 ? 15.946 -14.534 -7.855 1.00 94.81 217 TRP A N 1
ATOM 1665 C CA . TRP A 1 217 ? 15.641 -13.247 -7.216 1.00 94.81 217 TRP A CA 1
ATOM 1666 C C . TRP A 1 217 ? 14.173 -13.162 -6.787 1.00 94.81 217 TRP A C 1
ATOM 1668 O O . TRP A 1 217 ? 13.904 -12.778 -5.651 1.00 94.81 217 TRP A O 1
ATOM 1678 N N . ALA A 1 218 ? 13.226 -13.573 -7.639 1.00 93.38 218 ALA A N 1
ATOM 1679 C CA . ALA A 1 218 ? 11.809 -13.633 -7.271 1.00 93.38 218 ALA A CA 1
ATOM 1680 C C . ALA A 1 218 ? 11.558 -14.609 -6.112 1.00 93.38 218 ALA A C 1
ATOM 1682 O O . ALA A 1 218 ? 10.843 -14.273 -5.172 1.00 93.38 218 ALA A O 1
ATOM 1683 N N . GLU A 1 219 ? 12.157 -15.802 -6.140 1.00 92.69 219 GLU A N 1
ATOM 1684 C CA . GLU A 1 219 ? 12.035 -16.788 -5.059 1.00 92.69 219 GLU A CA 1
ATOM 1685 C C . GLU A 1 219 ? 12.638 -16.264 -3.750 1.00 92.69 219 GLU A C 1
ATOM 1687 O O . GLU A 1 219 ? 12.007 -16.366 -2.698 1.00 92.69 219 GLU A O 1
ATOM 1692 N N . HIS A 1 220 ? 13.813 -15.632 -3.816 1.00 90.44 220 HIS A N 1
ATOM 1693 C CA . HIS A 1 220 ? 14.468 -15.024 -2.660 1.00 90.44 220 HIS A CA 1
ATOM 1694 C C . HIS A 1 220 ? 13.672 -13.840 -2.087 1.00 90.44 220 HIS A C 1
ATOM 1696 O O . HIS A 1 220 ? 13.602 -13.673 -0.869 1.00 90.44 220 HIS A O 1
ATOM 1702 N N . ALA A 1 221 ? 13.027 -13.054 -2.951 1.00 82.81 221 ALA A N 1
ATOM 1703 C CA . ALA A 1 221 ? 12.147 -11.947 -2.582 1.00 82.81 221 ALA A CA 1
ATOM 1704 C C . ALA A 1 221 ? 10.721 -12.389 -2.204 1.00 82.81 221 ALA A C 1
ATOM 1706 O O . ALA A 1 221 ? 9.882 -11.543 -1.890 1.00 82.81 221 ALA A O 1
ATOM 1707 N N . TYR A 1 222 ? 10.441 -13.696 -2.216 1.00 86.25 222 TYR A N 1
ATOM 1708 C CA . TYR A 1 222 ? 9.127 -14.293 -1.968 1.00 86.25 222 TYR A CA 1
ATOM 1709 C C . TYR A 1 222 ? 8.016 -13.831 -2.932 1.00 86.25 222 TYR A C 1
ATOM 1711 O O . TYR A 1 222 ? 6.829 -13.873 -2.608 1.00 86.25 222 TYR A O 1
ATOM 1719 N N . GLN A 1 223 ? 8.380 -13.442 -4.151 1.00 86.31 223 GLN A N 1
ATOM 1720 C CA . GLN A 1 223 ? 7.460 -12.994 -5.194 1.00 86.31 223 GLN A CA 1
ATOM 1721 C C . GLN A 1 223 ? 6.884 -14.196 -5.951 1.00 86.31 223 GLN A C 1
ATOM 1723 O O . GLN A 1 223 ? 7.302 -14.509 -7.063 1.00 86.31 223 GLN A O 1
ATOM 1728 N N . MET A 1 224 ? 5.938 -14.912 -5.337 1.00 87.25 224 MET A N 1
ATOM 1729 C CA . MET A 1 224 ? 5.467 -16.216 -5.837 1.00 87.25 224 MET A CA 1
ATOM 1730 C C . MET A 1 224 ? 4.857 -16.162 -7.242 1.00 87.25 224 MET A C 1
ATOM 1732 O O . MET A 1 224 ? 5.173 -17.016 -8.071 1.00 87.25 224 MET A O 1
ATOM 1736 N N . GLU A 1 225 ? 4.039 -15.152 -7.544 1.00 87.88 225 GLU A N 1
ATOM 1737 C CA . GLU A 1 225 ? 3.453 -15.001 -8.883 1.00 87.88 225 GLU A CA 1
ATOM 1738 C C . GLU A 1 225 ? 4.504 -14.608 -9.930 1.00 87.88 225 GLU A C 1
ATOM 1740 O O . GLU A 1 225 ? 4.457 -15.090 -11.061 1.00 87.88 225 GLU A O 1
ATOM 1745 N N . ALA A 1 226 ? 5.506 -13.808 -9.551 1.00 91.75 226 ALA A N 1
ATOM 1746 C CA . ALA A 1 226 ? 6.628 -13.484 -10.429 1.00 91.75 226 ALA A CA 1
ATOM 1747 C C . ALA A 1 226 ? 7.506 -14.714 -10.681 1.00 91.75 226 ALA A C 1
ATOM 1749 O O . ALA A 1 226 ? 7.856 -14.999 -11.823 1.00 91.75 226 ALA A O 1
ATOM 1750 N N . ALA A 1 227 ? 7.807 -15.491 -9.637 1.00 94.81 227 ALA A N 1
ATOM 1751 C CA . ALA A 1 227 ? 8.551 -16.739 -9.746 1.00 94.81 227 ALA A CA 1
ATOM 1752 C C . ALA A 1 227 ? 7.814 -17.743 -10.641 1.00 94.81 227 ALA A C 1
ATOM 1754 O O . ALA A 1 227 ? 8.420 -18.379 -11.499 1.00 94.81 227 ALA A O 1
ATOM 1755 N N . LYS A 1 228 ? 6.490 -17.854 -10.496 1.00 94.44 228 LYS A N 1
ATOM 1756 C CA . LYS A 1 228 ? 5.653 -18.665 -11.385 1.00 94.44 228 LYS A CA 1
ATOM 1757 C C . LYS A 1 228 ? 5.748 -18.183 -12.835 1.00 94.44 228 LYS A C 1
ATOM 1759 O O . LYS A 1 228 ? 6.086 -18.975 -13.707 1.00 94.44 228 LYS A O 1
ATOM 1764 N N . LEU A 1 229 ? 5.549 -16.887 -13.075 1.00 94.56 229 LEU A N 1
ATOM 1765 C CA . LEU A 1 229 ? 5.632 -16.280 -14.405 1.00 94.56 229 LEU A CA 1
ATOM 1766 C C . LEU A 1 229 ? 7.006 -16.486 -15.071 1.00 94.56 229 LEU A C 1
ATOM 1768 O O . LEU A 1 229 ? 7.081 -16.759 -16.266 1.00 94.56 229 LEU A O 1
ATOM 1772 N N . LEU A 1 230 ? 8.093 -16.390 -14.305 1.00 95.00 230 LEU A N 1
ATOM 1773 C CA . LEU A 1 230 ? 9.460 -16.588 -14.798 1.00 95.00 230 LEU A CA 1
ATOM 1774 C C . LEU A 1 230 ? 9.779 -18.064 -15.073 1.00 95.00 230 LEU A C 1
ATOM 1776 O O . LEU A 1 230 ? 10.547 -18.361 -15.992 1.00 95.00 230 LEU A O 1
ATOM 1780 N N . ARG A 1 231 ? 9.170 -18.987 -14.320 1.00 93.56 231 ARG A N 1
ATOM 1781 C CA . ARG A 1 231 ? 9.300 -20.440 -14.511 1.00 93.56 231 ARG A CA 1
ATOM 1782 C C . ARG A 1 231 ? 8.581 -20.929 -15.772 1.00 93.56 231 ARG A C 1
ATOM 1784 O O . ARG A 1 231 ? 9.028 -21.893 -16.395 1.00 93.56 231 ARG A O 1
ATOM 1791 N N . ASP A 1 232 ? 7.500 -20.260 -16.164 1.00 83.88 232 ASP A N 1
ATOM 1792 C CA . ASP A 1 232 ? 6.673 -20.648 -17.304 1.00 83.88 232 ASP A CA 1
ATOM 1793 C C . ASP A 1 232 ? 7.365 -20.314 -18.639 1.00 83.88 232 ASP A C 1
ATOM 1795 O O . ASP A 1 232 ? 7.322 -19.191 -19.148 1.00 83.88 232 ASP A O 1
ATOM 1799 N N . ASN A 1 233 ? 8.023 -21.311 -19.238 1.00 61.16 233 ASN A N 1
ATOM 1800 C CA . ASN A 1 233 ? 8.676 -21.226 -20.549 1.00 61.16 233 ASN A CA 1
ATOM 1801 C C . ASN A 1 233 ? 7.652 -21.220 -21.702 1.00 61.16 233 ASN A C 1
ATOM 1803 O O . ASN A 1 233 ? 7.557 -22.209 -22.420 1.00 61.16 233 ASN A O 1
ATOM 1807 N N . GLY A 1 234 ? 6.870 -20.145 -21.860 1.00 55.19 234 GLY A N 1
ATOM 1808 C CA . GLY A 1 234 ? 6.183 -19.755 -23.107 1.00 55.19 234 GLY A CA 1
ATOM 1809 C C . GLY A 1 234 ? 5.701 -20.876 -24.046 1.00 55.19 234 GLY A C 1
ATOM 1810 O O . GLY A 1 234 ? 5.984 -20.825 -25.238 1.00 55.19 234 GLY A O 1
ATOM 1811 N N . ARG A 1 235 ? 4.998 -21.895 -23.535 1.00 40.62 235 ARG A N 1
ATOM 1812 C CA . ARG A 1 235 ? 4.324 -22.918 -24.349 1.00 40.62 235 ARG A CA 1
ATOM 1813 C C . ARG A 1 235 ? 2.816 -22.760 -24.190 1.00 40.62 235 ARG A C 1
ATOM 1815 O O . ARG A 1 235 ? 2.204 -23.441 -23.371 1.00 40.62 235 ARG A O 1
ATOM 1822 N N . GLY A 1 236 ? 2.272 -21.816 -24.952 1.00 33.16 236 GLY A N 1
ATOM 1823 C CA . GLY A 1 236 ? 0.894 -21.826 -25.440 1.00 33.16 236 GLY A CA 1
ATOM 1824 C C . GLY A 1 236 ? 0.919 -22.166 -26.919 1.00 33.16 236 GLY A C 1
ATOM 1825 O O . GLY A 1 236 ? 1.805 -21.608 -27.604 1.00 33.16 236 GLY A O 1
#

Organism: NCBI:txid1520670

Radius of gyration: 20.81 Å; chains: 1; bounding box: 43×65×50 Å

Foldseek 3Di:
DDPPPPPPPPDDDLVRVLVVLLVCLVVPDQQQDFDDPPPQLATCGPLCLQLWAAPLGCQVTNHDPNSLSNNLSSLVSPHQLPRLNSLRRPLLALDCSSVVSSVVSPVLPTDDDPSCVVRPPSDDDPLVSLVVSLQSCQAVQNPVSLVSCVVSVRDNPPRHRPDPDCDPDQCDADPQGDGPLLVCLLNLVPVSNVVSVVVPHDQCGATNNPRDGSLVSNVSSVSVVSNVVSPDPPDD

InterPro domains:
  IPR002110 Ankyrin repeat [PF13857] (167-216)
  IPR002110 Ankyrin repeat [PS50088] (176-208)
  IPR002110 Ankyrin repeat [SM00248] (129-158)
  IPR002110 Ankyrin repeat [SM00248] (176-205)
  IPR036770 Ankyrin repeat-containing domain superfamily [G3DSA:1.25.40.20] (13-235)
  IPR036770 Ankyrin repeat-containing domain superfamily [SSF48403] (21-234)
  IPR050745 Multifunctional regulatory proteins [PTHR24189] (133-234)

pLDDT: mean 89.7, std 12.76, range [33.16, 98.69]

Sequence (236 aa):
MVSADVPVLRARTEQQTVAAARLLLDAGADPNAGYLWRGLSTPFTALTGVFGEGEQGPGRQPRHPFAEALATVLLQRGAHPVDQQTLYNRMFRPDDSHLELLFAHGLADAGASPWELRLGEAMETRQQMWRRQVDWAAEHGFSDRLELLARHGIDTAGATLVAPAFPTDVNARDDEGATPLHHAAWAGDLGLIRRLLDAGADRTLADNRFSTTPLQWAEHAYQMEAAKLLRDNGRG